Protein AF-A0A7Y8HH18-F1 (afdb_monomer_lite)

Structure (mmCIF, N/CA/C/O backbone):
data_AF-A0A7Y8HH18-F1
#
_entry.id   AF-A0A7Y8HH18-F1
#
loop_
_atom_site.group_PDB
_atom_site.id
_atom_site.type_symbol
_atom_site.label_atom_id
_atom_site.label_alt_id
_atom_site.label_comp_id
_atom_site.label_asym_id
_atom_site.label_entity_id
_atom_site.label_seq_id
_atom_site.pdbx_PDB_ins_code
_atom_site.Cartn_x
_atom_site.Cartn_y
_atom_site.Cartn_z
_atom_site.occupancy
_atom_site.B_iso_or_equiv
_atom_site.auth_seq_id
_atom_site.auth_comp_id
_atom_site.auth_asym_id
_atom_site.auth_atom_id
_atom_site.pdbx_PDB_model_num
ATOM 1 N N . MET A 1 1 ? 36.049 -4.677 -23.735 1.00 41.50 1 MET A N 1
ATOM 2 C CA . MET A 1 1 ? 34.938 -5.536 -23.275 1.00 41.50 1 MET A CA 1
ATOM 3 C C . MET A 1 1 ? 33.710 -5.097 -24.047 1.00 41.50 1 MET A C 1
ATOM 5 O O . MET A 1 1 ? 33.280 -3.967 -23.866 1.00 41.50 1 MET A O 1
ATOM 9 N N . SER A 1 2 ? 33.281 -5.903 -25.017 1.00 42.00 2 SER A N 1
ATOM 10 C CA . SER A 1 2 ? 32.150 -5.603 -25.900 1.00 42.00 2 SER A CA 1
ATOM 11 C C . SER A 1 2 ? 30.838 -5.651 -25.122 1.00 42.00 2 SER A C 1
ATOM 13 O O . SER A 1 2 ? 30.688 -6.492 -24.238 1.00 42.00 2 SER A O 1
ATOM 15 N N . GLU A 1 3 ? 29.905 -4.762 -25.450 1.00 45.50 3 GLU A N 1
ATOM 16 C CA . GLU A 1 3 ? 28.565 -4.726 -24.867 1.00 45.50 3 GLU A CA 1
ATOM 17 C C . GLU A 1 3 ? 27.871 -6.093 -24.973 1.00 45.50 3 GLU A C 1
ATOM 19 O O . GLU A 1 3 ? 27.598 -6.575 -26.068 1.00 45.50 3 GLU A O 1
ATOM 24 N N . THR A 1 4 ? 27.553 -6.722 -23.840 1.00 54.06 4 THR A N 1
ATOM 25 C CA . THR A 1 4 ? 26.834 -8.013 -23.816 1.00 54.06 4 THR A CA 1
ATOM 26 C C . THR A 1 4 ? 25.321 -7.853 -24.008 1.00 54.06 4 THR A C 1
ATOM 28 O O . THR A 1 4 ? 24.583 -8.831 -23.972 1.00 54.06 4 THR A O 1
ATOM 31 N N . TYR A 1 5 ? 24.825 -6.632 -24.223 1.00 47.41 5 TYR A N 1
ATOM 32 C CA . TYR A 1 5 ? 23.396 -6.372 -24.368 1.00 47.41 5 TYR A CA 1
ATOM 33 C C . TYR A 1 5 ? 23.137 -5.287 -25.416 1.00 47.41 5 TYR A C 1
ATOM 35 O O . TYR A 1 5 ? 22.750 -4.170 -25.077 1.00 47.41 5 TYR A O 1
ATOM 43 N N . SER A 1 6 ? 23.305 -5.617 -26.699 1.00 56.09 6 SER A N 1
ATOM 44 C CA . SER A 1 6 ? 22.659 -4.838 -27.758 1.00 56.09 6 SER A CA 1
ATOM 45 C C . SER A 1 6 ? 21.150 -4.831 -27.497 1.00 56.09 6 SER A C 1
ATOM 47 O O . SER A 1 6 ? 20.569 -5.892 -27.243 1.00 56.09 6 SER A O 1
ATOM 49 N N . LEU A 1 7 ? 20.516 -3.654 -27.526 1.00 56.31 7 LEU A N 1
ATOM 50 C CA . LEU A 1 7 ? 19.058 -3.553 -27.454 1.00 56.31 7 LEU A CA 1
ATOM 51 C C . LEU A 1 7 ? 18.463 -4.407 -28.585 1.00 56.31 7 LEU A C 1
ATOM 53 O O . LEU A 1 7 ? 18.826 -4.181 -29.742 1.00 56.31 7 LEU A O 1
ATOM 57 N N . PRO A 1 8 ? 17.586 -5.384 -28.294 1.00 60.34 8 PRO A N 1
ATOM 58 C CA . PRO A 1 8 ? 16.917 -6.124 -29.353 1.00 60.34 8 PRO A CA 1
ATOM 59 C C . PRO A 1 8 ? 16.124 -5.144 -30.226 1.00 60.34 8 PRO A C 1
ATOM 61 O O . PRO A 1 8 ? 15.586 -4.154 -29.723 1.00 60.34 8 PRO A O 1
ATOM 64 N N . ALA A 1 9 ? 16.045 -5.396 -31.530 1.00 61.66 9 ALA A N 1
ATOM 65 C CA . ALA A 1 9 ? 15.149 -4.640 -32.394 1.00 61.66 9 ALA A CA 1
ATOM 66 C C . ALA A 1 9 ? 13.701 -5.011 -32.031 1.00 61.66 9 ALA A C 1
ATOM 68 O O . ALA A 1 9 ? 13.235 -6.091 -32.379 1.00 61.66 9 ALA A O 1
ATOM 69 N N . PHE A 1 10 ? 13.010 -4.144 -31.286 1.00 57.88 10 PHE A N 1
ATOM 70 C CA . PHE A 1 10 ? 11.617 -4.360 -30.890 1.00 57.88 10 PHE A CA 1
ATOM 71 C C . PHE A 1 10 ? 10.670 -3.978 -32.016 1.00 57.88 10 PHE A C 1
ATOM 73 O O . PHE A 1 10 ? 10.665 -2.826 -32.460 1.00 57.88 10 PHE A O 1
ATOM 80 N N . THR A 1 11 ? 9.800 -4.902 -32.418 1.00 64.00 11 THR A N 1
ATOM 81 C CA . THR A 1 11 ? 8.583 -4.515 -33.131 1.00 64.00 11 THR A CA 1
ATOM 82 C C . THR A 1 11 ? 7.559 -3.961 -32.132 1.00 64.00 11 THR A C 1
ATOM 84 O O . THR A 1 11 ? 7.594 -4.251 -30.933 1.00 64.00 11 THR A O 1
ATOM 87 N N . MET A 1 12 ? 6.592 -3.172 -32.607 1.00 56.31 12 MET A N 1
ATOM 88 C CA . MET A 1 12 ? 5.464 -2.740 -31.766 1.00 56.31 12 MET A CA 1
ATOM 89 C C . MET A 1 12 ? 4.635 -3.928 -31.243 1.00 56.31 12 MET A C 1
ATOM 91 O O . MET A 1 12 ? 3.999 -3.812 -30.198 1.00 56.31 12 MET A O 1
ATOM 95 N N . ALA A 1 13 ? 4.660 -5.072 -31.939 1.00 58.97 13 ALA A N 1
ATOM 96 C CA . ALA A 1 13 ? 4.027 -6.304 -31.478 1.00 58.97 13 ALA A CA 1
ATOM 97 C C . ALA A 1 13 ? 4.746 -6.876 -30.244 1.00 58.97 13 ALA A C 1
ATOM 99 O O . ALA A 1 13 ? 4.086 -7.224 -29.265 1.00 58.97 13 ALA A O 1
ATOM 100 N N . ASP A 1 14 ? 6.080 -6.859 -30.238 1.00 59.50 14 ASP A N 1
ATOM 101 C CA . ASP A 1 14 ? 6.887 -7.291 -29.092 1.00 59.50 14 ASP A CA 1
ATOM 102 C C . ASP A 1 14 ? 6.702 -6.348 -27.893 1.00 59.50 14 ASP A C 1
ATOM 104 O O . ASP A 1 14 ? 6.580 -6.792 -26.755 1.00 59.50 14 ASP A O 1
ATOM 108 N N . TYR A 1 15 ? 6.589 -5.034 -28.124 1.00 60.12 15 TYR A N 1
ATOM 109 C CA . TYR A 1 15 ? 6.297 -4.074 -27.050 1.00 60.12 15 TYR A CA 1
ATOM 110 C C . TYR A 1 15 ? 4.958 -4.361 -26.346 1.00 60.12 15 TYR A C 1
ATOM 112 O O . TYR A 1 15 ? 4.877 -4.268 -25.119 1.00 60.12 15 TYR A O 1
ATOM 120 N N . ASN A 1 16 ? 3.925 -4.740 -27.106 1.00 62.72 16 ASN A N 1
ATOM 121 C CA . ASN A 1 16 ? 2.615 -5.093 -26.555 1.00 62.72 16 ASN A CA 1
ATOM 122 C C . ASN A 1 16 ? 2.638 -6.409 -25.762 1.00 62.72 16 ASN A C 1
ATOM 124 O O . ASN A 1 16 ? 1.874 -6.543 -24.812 1.00 62.72 16 ASN A O 1
ATOM 128 N N . LEU A 1 17 ? 3.527 -7.349 -26.102 1.00 65.62 17 LEU A N 1
ATOM 129 C CA . LEU A 1 17 ? 3.703 -8.604 -25.359 1.00 65.62 17 LEU A CA 1
ATOM 130 C C . LEU A 1 17 ? 4.256 -8.368 -23.942 1.00 65.62 17 LEU A C 1
ATOM 132 O O . LEU A 1 17 ? 3.930 -9.091 -23.003 1.00 65.62 17 LEU A O 1
ATOM 136 N N . TYR A 1 18 ? 5.091 -7.340 -23.782 1.00 70.50 18 TYR A N 1
ATOM 137 C CA . TYR A 1 18 ? 5.802 -7.037 -22.535 1.00 70.50 18 TYR A CA 1
ATOM 138 C C . TYR A 1 18 ? 5.199 -5.870 -21.749 1.00 70.50 18 TYR A C 1
ATOM 140 O O . TYR A 1 18 ? 5.858 -5.229 -20.921 1.00 70.50 18 TYR A O 1
ATOM 148 N N . ARG A 1 19 ? 3.921 -5.604 -22.000 1.00 80.81 19 ARG A N 1
ATOM 149 C CA . ARG A 1 19 ? 3.072 -4.688 -21.251 1.00 80.81 19 ARG A CA 1
ATOM 150 C C . ARG A 1 19 ? 1.880 -5.486 -20.731 1.00 80.81 19 ARG A C 1
ATOM 152 O O . ARG A 1 19 ? 1.442 -6.438 -21.365 1.00 80.81 19 ARG A O 1
ATOM 159 N N . VAL A 1 20 ? 1.349 -5.107 -19.572 1.00 84.62 20 VAL A N 1
ATOM 160 C CA . VAL A 1 20 ? 0.062 -5.655 -19.132 1.00 84.62 20 VAL A CA 1
ATOM 161 C C . VAL A 1 20 ? -1.006 -5.276 -20.150 1.00 84.62 20 VAL A C 1
ATOM 163 O O . VAL A 1 20 ? -1.094 -4.121 -20.556 1.00 84.62 20 VAL A O 1
ATOM 166 N N . ASP A 1 21 ? -1.812 -6.248 -20.564 1.00 86.75 21 ASP A N 1
ATOM 167 C CA . ASP A 1 21 ? -2.957 -5.985 -21.426 1.00 86.75 21 ASP A CA 1
ATOM 168 C C . ASP A 1 21 ? -3.904 -4.993 -20.728 1.00 86.75 21 ASP A C 1
ATOM 170 O O . ASP A 1 21 ? -4.290 -5.189 -19.570 1.00 86.75 21 ASP A O 1
ATOM 174 N N . ASP A 1 22 ? -4.281 -3.918 -21.422 1.00 86.12 22 ASP A N 1
ATOM 175 C CA . ASP A 1 22 ? -5.118 -2.860 -20.850 1.00 86.12 22 ASP A CA 1
ATOM 176 C C . ASP A 1 22 ? -6.455 -3.414 -20.316 1.00 86.12 22 ASP A C 1
ATOM 178 O O . ASP A 1 22 ? -6.978 -2.916 -19.319 1.00 86.12 22 ASP A O 1
ATOM 182 N N . ARG A 1 23 ? -6.996 -4.495 -20.895 1.00 90.31 23 ARG A N 1
ATOM 183 C CA . ARG A 1 23 ? -8.210 -5.159 -20.391 1.00 90.31 23 ARG A CA 1
ATOM 184 C C . ARG A 1 23 ? -7.953 -5.791 -19.031 1.00 90.31 23 ARG A C 1
ATOM 186 O O . ARG A 1 23 ? -8.774 -5.622 -18.138 1.00 90.31 23 ARG A O 1
ATOM 193 N N . VAL A 1 24 ? -6.822 -6.478 -18.849 1.00 88.88 24 VAL A N 1
ATOM 194 C CA . VAL A 1 24 ? -6.435 -7.050 -17.544 1.00 88.88 24 VAL A CA 1
ATOM 195 C C . VAL A 1 24 ? -6.277 -5.935 -16.516 1.00 88.88 24 VAL A C 1
ATOM 197 O O . VAL A 1 24 ? -6.800 -6.043 -15.406 1.00 88.88 24 VAL A O 1
ATOM 200 N N . PHE A 1 25 ? -5.622 -4.841 -16.907 1.00 89.25 25 PHE A N 1
ATOM 201 C CA . PHE A 1 25 ? -5.472 -3.659 -16.067 1.00 89.25 25 PHE A CA 1
ATOM 202 C C . PHE A 1 25 ? -6.837 -3.134 -15.590 1.00 89.25 25 PHE A C 1
ATOM 204 O O . PHE A 1 25 ? -7.081 -3.046 -14.385 1.00 89.25 25 PHE A O 1
ATOM 211 N N . TYR A 1 26 ? -7.762 -2.845 -16.512 1.00 90.56 26 TYR A N 1
ATOM 212 C CA . TYR A 1 26 ? -9.080 -2.307 -16.162 1.00 90.56 26 TYR A CA 1
ATOM 213 C C . TYR A 1 26 ? -9.974 -3.319 -15.438 1.00 90.56 26 TYR A C 1
ATOM 215 O O . TYR A 1 26 ? -10.746 -2.911 -14.573 1.00 90.56 26 TYR A O 1
ATOM 223 N N . VAL A 1 27 ? -9.855 -4.623 -15.711 1.00 94.69 27 VAL A N 1
ATOM 224 C CA . VAL A 1 27 ? -10.584 -5.670 -14.972 1.00 94.69 27 VAL A CA 1
ATOM 225 C C . VAL A 1 27 ? -10.250 -5.622 -13.482 1.00 94.69 27 VAL A C 1
ATOM 227 O O . VAL A 1 27 ? -11.162 -5.727 -12.665 1.00 94.69 27 VAL A O 1
ATOM 230 N N . LEU A 1 28 ? -8.987 -5.400 -13.105 1.00 93.56 28 LEU A N 1
ATOM 231 C CA . LEU A 1 28 ? -8.594 -5.277 -11.695 1.00 93.56 28 LEU A CA 1
ATOM 232 C C . LEU A 1 28 ? -9.217 -4.041 -11.029 1.00 93.56 28 LEU A C 1
ATOM 234 O O . LEU A 1 28 ? -9.699 -4.123 -9.897 1.00 93.56 28 LEU A O 1
ATOM 238 N N . ILE A 1 29 ? -9.264 -2.914 -11.743 1.00 93.56 29 ILE A N 1
ATOM 239 C CA . ILE A 1 29 ? -9.894 -1.681 -11.249 1.00 93.56 29 ILE A CA 1
ATOM 240 C C . ILE A 1 29 ? -11.409 -1.865 -11.101 1.00 93.56 29 ILE A C 1
ATOM 242 O O . ILE A 1 29 ? -11.979 -1.548 -10.056 1.00 93.56 29 ILE A O 1
ATOM 246 N N . ILE A 1 30 ? -12.064 -2.433 -12.116 1.00 96.31 30 ILE A N 1
ATOM 247 C CA . ILE A 1 30 ? -13.501 -2.729 -12.099 1.00 96.31 30 ILE A CA 1
ATOM 248 C C . ILE A 1 30 ? -13.828 -3.721 -10.982 1.00 96.31 30 ILE A C 1
ATOM 250 O O . ILE A 1 30 ? -14.828 -3.538 -10.290 1.00 96.31 30 ILE A O 1
ATOM 254 N N . ALA A 1 31 ? -12.990 -4.733 -10.754 1.00 96.00 31 ALA A N 1
ATOM 255 C CA . ALA A 1 31 ? -13.170 -5.683 -9.662 1.00 96.00 31 ALA A CA 1
ATOM 256 C C . ALA A 1 31 ? -13.128 -4.987 -8.292 1.00 96.00 31 ALA A C 1
ATOM 258 O O . ALA A 1 31 ? -13.995 -5.247 -7.457 1.00 96.00 31 ALA A O 1
ATOM 259 N N . ALA A 1 32 ? -12.192 -4.056 -8.074 1.00 95.62 32 ALA A N 1
ATOM 260 C CA . ALA A 1 32 ? -12.120 -3.277 -6.836 1.00 95.62 32 ALA A CA 1
ATOM 261 C C . ALA A 1 32 ? -13.350 -2.380 -6.633 1.00 95.62 32 ALA A C 1
ATOM 263 O O . ALA A 1 32 ? -13.934 -2.363 -5.548 1.00 95.62 32 ALA A O 1
ATOM 264 N N . LEU A 1 33 ? -13.787 -1.680 -7.683 1.00 97.12 33 LEU A N 1
ATOM 265 C CA . LEU A 1 33 ? -14.993 -0.847 -7.645 1.00 97.12 33 LEU A CA 1
ATOM 266 C C . LEU A 1 33 ? -16.251 -1.686 -7.387 1.00 97.12 33 LEU A C 1
ATOM 268 O O . LEU A 1 33 ? -17.079 -1.327 -6.550 1.00 97.12 33 LEU A O 1
ATOM 272 N N . THR A 1 34 ? -16.362 -2.837 -8.049 1.00 97.19 34 THR A N 1
ATOM 273 C CA . THR A 1 34 ? -17.466 -3.789 -7.870 1.00 97.19 34 THR A CA 1
ATOM 274 C C . THR A 1 34 ? -17.480 -4.340 -6.449 1.00 97.19 34 THR A C 1
ATOM 276 O O . THR A 1 34 ? -18.535 -4.388 -5.820 1.00 97.19 34 THR A O 1
ATOM 279 N N . PHE A 1 35 ? -16.316 -4.691 -5.897 1.00 95.50 35 PHE A N 1
ATOM 280 C CA . PHE A 1 35 ? -16.188 -5.090 -4.499 1.00 95.50 35 PHE A CA 1
ATOM 281 C C . PHE A 1 35 ? -16.670 -3.984 -3.550 1.00 95.50 35 PHE A C 1
ATOM 283 O O . PHE A 1 35 ? -17.477 -4.264 -2.662 1.00 95.50 35 PHE A O 1
ATOM 290 N N . CYS A 1 36 ? -16.243 -2.734 -3.756 1.00 96.06 36 CYS A N 1
ATOM 291 C CA . CYS A 1 36 ? -16.682 -1.599 -2.938 1.00 96.06 36 CYS A CA 1
ATOM 292 C C . CYS A 1 36 ? -18.201 -1.392 -3.027 1.00 96.06 36 CYS A C 1
ATOM 294 O O . CYS A 1 36 ? -18.849 -1.160 -2.007 1.00 96.06 36 CYS A O 1
ATOM 296 N N . LEU A 1 37 ? -18.786 -1.535 -4.221 1.00 95.69 37 LEU A N 1
ATOM 297 C CA . LEU A 1 37 ? -20.229 -1.427 -4.439 1.00 95.69 37 LEU A CA 1
ATOM 298 C C . LEU A 1 37 ? -21.002 -2.546 -3.729 1.00 95.69 37 LEU A C 1
ATOM 300 O O . LEU A 1 37 ? -21.960 -2.268 -3.008 1.00 95.69 37 LEU A O 1
ATOM 304 N N . ILE A 1 38 ? -20.570 -3.802 -3.882 1.00 94.81 38 ILE A N 1
ATOM 305 C CA . ILE A 1 38 ? -21.178 -4.958 -3.205 1.00 94.81 38 ILE A CA 1
ATOM 306 C C . ILE A 1 38 ? -21.065 -4.797 -1.689 1.00 94.81 38 ILE A C 1
ATOM 308 O O . ILE A 1 38 ? -22.041 -5.016 -0.968 1.00 94.81 38 ILE A O 1
ATOM 312 N N . HIS A 1 39 ? -19.895 -4.386 -1.194 1.00 94.25 39 HIS A N 1
ATOM 313 C CA . HIS A 1 39 ? -19.689 -4.124 0.224 1.00 94.25 39 HIS A CA 1
ATOM 314 C C . HIS A 1 39 ? -20.621 -3.007 0.717 1.00 94.25 39 HIS A C 1
ATOM 316 O O . HIS A 1 39 ? -21.315 -3.201 1.715 1.00 94.25 39 HIS A O 1
ATOM 322 N N . ALA A 1 40 ? -20.713 -1.882 0.001 1.00 93.00 40 ALA A N 1
ATOM 323 C CA . ALA A 1 40 ? -21.587 -0.763 0.354 1.00 93.00 40 ALA A CA 1
ATOM 324 C C . ALA A 1 40 ? -23.058 -1.191 0.406 1.00 93.00 40 ALA A C 1
ATOM 326 O O . ALA A 1 40 ? -23.722 -0.978 1.420 1.00 93.00 40 ALA A O 1
ATOM 327 N N . ALA A 1 41 ? -23.542 -1.868 -0.640 1.00 92.56 41 ALA A N 1
ATOM 328 C CA . ALA A 1 41 ? -24.903 -2.387 -0.701 1.00 92.56 41 ALA A CA 1
ATOM 329 C C . ALA A 1 41 ? -25.175 -3.352 0.461 1.00 92.56 41 ALA A C 1
ATOM 331 O O . ALA A 1 41 ? -26.173 -3.224 1.167 1.00 92.56 41 ALA A O 1
ATOM 332 N N . ARG A 1 42 ? -24.251 -4.279 0.737 1.00 89.81 42 ARG A N 1
ATOM 333 C CA . ARG A 1 42 ? -24.395 -5.225 1.848 1.00 89.81 42 ARG A CA 1
ATOM 334 C C . ARG A 1 42 ? -24.483 -4.514 3.195 1.00 89.81 42 ARG A C 1
ATOM 336 O O . ARG A 1 42 ? -25.319 -4.895 4.013 1.00 89.81 42 ARG A O 1
ATOM 343 N N . ARG A 1 43 ? -23.652 -3.497 3.431 1.00 88.06 43 ARG A N 1
ATOM 344 C CA . ARG A 1 43 ? -23.636 -2.744 4.693 1.00 88.06 43 ARG A CA 1
ATOM 345 C C . ARG A 1 43 ? -24.819 -1.791 4.838 1.00 88.06 43 ARG A C 1
ATOM 347 O O . ARG A 1 43 ? -25.257 -1.585 5.965 1.00 88.06 43 ARG A O 1
ATOM 354 N N . ALA A 1 44 ? -25.400 -1.305 3.744 1.00 87.25 44 ALA A N 1
ATOM 355 C CA . ALA A 1 44 ? -26.647 -0.541 3.789 1.00 87.25 44 ALA A CA 1
ATOM 356 C C . ALA A 1 44 ? -27.805 -1.357 4.398 1.00 87.25 44 ALA A C 1
ATOM 358 O O . ALA A 1 44 ? -28.615 -0.807 5.137 1.00 87.25 44 ALA A O 1
ATOM 359 N N . PHE A 1 45 ? -27.845 -2.675 4.157 1.00 86.38 45 PHE A N 1
ATOM 360 C CA . PHE A 1 45 ? -28.900 -3.555 4.683 1.00 86.38 45 PHE A CA 1
ATOM 361 C C . PHE A 1 45 ? -28.494 -4.374 5.917 1.00 86.38 45 PHE A C 1
ATOM 363 O O . PHE A 1 45 ? -29.361 -4.816 6.670 1.00 86.38 45 PHE A O 1
ATOM 370 N N . ARG A 1 46 ? -27.197 -4.641 6.124 1.00 83.62 46 ARG A N 1
ATOM 371 C CA . ARG A 1 46 ? -26.688 -5.491 7.216 1.00 83.62 46 ARG A CA 1
ATOM 372 C C . ARG A 1 46 ? -25.401 -4.931 7.820 1.00 83.62 46 ARG A C 1
ATOM 374 O O . ARG A 1 46 ? -24.288 -5.214 7.361 1.00 83.62 46 ARG A O 1
ATOM 381 N N . GLN A 1 47 ? -25.564 -4.176 8.901 1.00 80.94 47 GLN A N 1
ATOM 382 C CA . GLN A 1 47 ? -24.449 -3.686 9.706 1.00 80.94 47 GLN A CA 1
ATOM 383 C C . GLN A 1 47 ? -23.903 -4.801 10.612 1.00 80.94 47 GLN A C 1
ATOM 385 O O . GLN A 1 47 ? -24.689 -5.465 11.292 1.00 80.94 47 GLN A O 1
ATOM 390 N N . PRO A 1 48 ? -22.577 -5.029 10.641 1.00 80.38 48 PRO A N 1
ATOM 391 C CA . PRO A 1 48 ? -21.985 -5.997 11.546 1.00 80.38 48 PRO A CA 1
ATOM 392 C C . PRO A 1 48 ? -22.034 -5.436 12.967 1.00 80.38 48 PRO A C 1
ATOM 394 O O . PRO A 1 48 ? -21.567 -4.320 13.230 1.00 80.38 48 PRO A O 1
ATOM 397 N N . ARG A 1 49 ? -22.596 -6.222 13.882 1.00 79.94 49 ARG A N 1
ATOM 398 C CA . ARG A 1 49 ? -22.537 -5.965 15.319 1.00 79.94 49 ARG A CA 1
ATOM 399 C C . ARG A 1 49 ? -21.570 -6.974 15.925 1.00 79.94 49 ARG A C 1
ATOM 401 O O . ARG A 1 49 ? -21.795 -8.167 15.709 1.00 79.94 49 ARG A O 1
ATOM 408 N N . PRO A 1 50 ? -20.504 -6.527 16.613 1.00 81.38 50 PRO A N 1
ATOM 409 C CA . PRO A 1 50 ? -19.620 -7.449 17.306 1.00 81.38 50 PRO A CA 1
ATOM 410 C C . PRO A 1 50 ? -20.439 -8.311 18.263 1.00 81.38 50 PRO A C 1
ATOM 412 O O . PRO A 1 50 ? -21.290 -7.796 18.988 1.00 81.38 50 PRO A O 1
ATOM 415 N N . THR A 1 51 ? -20.228 -9.622 18.212 1.00 79.44 51 THR A N 1
ATOM 416 C CA . THR A 1 51 ? -20.995 -10.574 19.030 1.00 79.44 51 THR A CA 1
ATOM 417 C C . THR A 1 51 ? -20.613 -10.475 20.507 1.00 79.44 51 THR A C 1
ATOM 419 O O . THR A 1 51 ? -21.467 -10.661 21.366 1.00 79.44 51 THR A O 1
ATOM 422 N N . ASP A 1 52 ? -19.374 -10.059 20.777 1.00 71.31 52 ASP A N 1
ATOM 423 C CA . ASP A 1 52 ? -18.783 -9.956 22.114 1.00 71.31 52 ASP A CA 1
ATOM 424 C C . ASP A 1 52 ? -18.501 -8.494 22.511 1.00 71.31 52 ASP A C 1
ATOM 426 O O . ASP A 1 52 ? -17.518 -8.210 23.195 1.00 71.31 52 ASP A O 1
ATOM 430 N N . ALA A 1 53 ? -19.303 -7.534 22.027 1.00 66.69 53 ALA A N 1
ATOM 431 C CA . ALA A 1 53 ? -19.103 -6.126 22.371 1.00 66.69 53 ALA A CA 1
ATOM 432 C C . ALA A 1 53 ? -19.184 -5.945 23.902 1.00 66.69 53 ALA A C 1
ATOM 434 O O . ALA A 1 53 ? -20.200 -6.327 24.497 1.00 66.69 53 ALA A O 1
ATOM 435 N N . PRO A 1 54 ? -18.162 -5.361 24.556 1.00 62.25 54 PRO A N 1
ATOM 436 C CA . PRO A 1 54 ? -18.252 -5.066 25.972 1.00 62.25 54 PRO A CA 1
ATOM 437 C C . PRO A 1 54 ? -19.399 -4.072 26.166 1.00 62.25 54 PRO A C 1
ATOM 439 O O . PRO A 1 54 ? -19.375 -2.981 25.606 1.00 62.25 54 PRO A O 1
ATOM 442 N N . GLY A 1 55 ? -20.406 -4.419 26.973 1.00 61.59 55 GLY A N 1
ATOM 443 C CA . GLY A 1 55 ? -21.507 -3.514 27.349 1.00 61.59 55 GLY A CA 1
ATOM 444 C C . GLY A 1 55 ? -21.065 -2.336 28.232 1.00 61.59 55 GLY A C 1
ATOM 445 O O . GLY A 1 55 ? -21.863 -1.801 28.997 1.00 61.59 55 GLY A O 1
ATOM 446 N N . VAL A 1 56 ? -19.781 -1.979 28.183 1.00 63.19 56 VAL A N 1
ATOM 447 C CA . VAL A 1 56 ? -19.144 -0.936 28.976 1.00 63.19 56 VAL A CA 1
ATOM 448 C C . VAL A 1 56 ? -19.162 0.345 28.154 1.00 63.19 56 VAL A C 1
ATOM 450 O O . VAL A 1 56 ? -18.432 0.489 27.176 1.00 63.19 56 VAL A O 1
ATOM 453 N N . HIS A 1 57 ? -19.996 1.288 28.574 1.00 65.69 57 HIS A N 1
ATOM 454 C CA . HIS A 1 57 ? -19.973 2.651 28.066 1.00 65.69 57 HIS A CA 1
ATOM 455 C C . HIS A 1 57 ? -19.247 3.523 29.095 1.00 65.69 57 HIS A C 1
ATOM 457 O O . HIS A 1 57 ? -19.808 3.750 30.171 1.00 65.69 57 HIS A O 1
ATOM 463 N N . PRO A 1 58 ? -18.005 3.973 28.830 1.00 66.75 58 PRO A N 1
ATOM 464 C CA . PRO A 1 58 ? -17.333 4.898 29.734 1.00 66.75 58 PRO A CA 1
ATOM 465 C C . PRO A 1 58 ? -18.197 6.154 29.913 1.00 66.75 58 PRO A C 1
ATOM 467 O O . PRO A 1 58 ? -18.787 6.658 28.957 1.00 66.75 58 PRO A O 1
ATOM 470 N N . ALA A 1 59 ? -18.315 6.618 31.159 1.00 64.25 59 ALA A N 1
ATOM 471 C CA . ALA A 1 59 ? -19.218 7.710 31.531 1.00 64.25 59 ALA A CA 1
ATOM 472 C C . ALA A 1 59 ? -18.784 9.076 30.967 1.00 64.25 59 ALA A C 1
ATOM 474 O O . ALA A 1 59 ? -19.612 9.974 30.842 1.00 64.25 59 ALA A O 1
ATOM 475 N N . ASN A 1 60 ? -17.503 9.210 30.614 1.00 67.00 60 ASN A N 1
ATOM 476 C CA . ASN A 1 60 ? -16.887 10.431 30.108 1.00 67.00 60 ASN A CA 1
ATOM 477 C C . ASN A 1 60 ? -16.316 10.208 28.699 1.00 67.00 60 ASN A C 1
ATOM 479 O O . ASN A 1 60 ? -15.911 9.094 28.360 1.00 67.00 60 ASN A O 1
ATOM 483 N N . ASP A 1 61 ? -16.209 11.287 27.919 1.00 73.94 61 ASP A N 1
ATOM 484 C CA . ASP A 1 61 ? -15.519 11.324 26.620 1.00 73.94 61 ASP A CA 1
ATOM 485 C C . ASP A 1 61 ? -13.990 11.316 26.804 1.00 73.94 61 ASP A C 1
ATOM 487 O O . ASP A 1 61 ? -13.279 12.245 26.420 1.00 73.94 61 ASP A O 1
ATOM 491 N N . GLU A 1 62 ? -13.474 10.275 27.454 1.00 88.81 62 GLU A N 1
ATOM 492 C CA . GLU A 1 62 ? -12.036 10.064 27.593 1.00 88.81 62 GLU A CA 1
ATOM 493 C C . GLU A 1 62 ? -11.420 9.796 26.212 1.00 88.81 62 GLU A C 1
ATOM 495 O O . GLU A 1 62 ? -11.883 8.932 25.466 1.00 88.81 62 GLU A O 1
ATOM 500 N N . GLU A 1 63 ? -10.378 10.547 25.855 1.00 90.12 63 GLU A N 1
ATOM 501 C CA . GLU A 1 63 ? -9.609 10.317 24.634 1.00 90.12 63 GLU A CA 1
ATOM 502 C C . GLU A 1 63 ? -8.392 9.444 24.929 1.00 90.12 63 GLU A C 1
ATOM 504 O O . GLU A 1 63 ? -7.662 9.683 25.891 1.00 90.12 63 GLU A O 1
ATOM 509 N N . MET A 1 64 ? -8.108 8.497 24.038 1.00 91.44 64 MET A N 1
ATOM 510 C CA . MET A 1 64 ? -6.877 7.714 24.074 1.00 91.44 64 MET A CA 1
ATOM 511 C C . MET A 1 64 ? -6.008 7.973 22.842 1.00 91.44 64 MET A C 1
ATOM 513 O O . MET A 1 64 ? -6.502 8.253 21.744 1.00 91.44 64 MET A O 1
ATOM 517 N N . GLU A 1 65 ? -4.692 7.841 23.005 1.00 92.81 65 GLU A N 1
ATOM 518 C CA . GLU A 1 65 ? -3.758 7.866 21.882 1.00 92.81 65 GLU A CA 1
ATOM 519 C C . GLU A 1 65 ? -3.838 6.545 21.104 1.00 92.81 65 GLU A C 1
ATOM 521 O O . GLU A 1 65 ? -3.427 5.489 21.582 1.00 92.81 65 GLU A O 1
ATOM 526 N N . ARG A 1 66 ? -4.362 6.600 19.874 1.00 92.50 66 ARG A N 1
ATOM 527 C CA . ARG A 1 66 ? -4.401 5.445 18.962 1.00 92.50 66 ARG A CA 1
ATOM 528 C C . ARG A 1 66 ? -3.155 5.383 18.083 1.00 92.50 66 ARG A C 1
ATOM 530 O O . ARG A 1 66 ? -2.604 4.296 17.875 1.00 92.50 66 ARG A O 1
ATOM 537 N N . HIS A 1 67 ? -2.720 6.544 17.579 1.00 93.94 67 HIS A N 1
ATOM 538 C CA . HIS A 1 67 ? -1.613 6.672 16.633 1.00 93.94 67 HIS A CA 1
ATOM 539 C C . HIS A 1 67 ? -0.559 7.677 17.088 1.00 93.94 67 HIS A C 1
ATOM 541 O O . HIS A 1 67 ? -0.777 8.895 17.081 1.00 93.94 67 HIS A O 1
ATOM 547 N N . ALA A 1 68 ? 0.638 7.153 17.348 1.00 93.12 68 ALA A N 1
ATOM 548 C CA . ALA A 1 68 ? 1.801 7.960 17.676 1.00 93.12 68 ALA A CA 1
ATOM 549 C C . ALA A 1 68 ? 2.162 8.927 16.543 1.00 93.12 68 ALA A C 1
ATOM 551 O O . ALA A 1 68 ? 1.918 8.661 15.361 1.00 93.12 68 ALA A O 1
ATOM 552 N N . LEU A 1 69 ? 2.803 10.048 16.889 1.00 94.69 69 LEU A N 1
ATOM 553 C CA . LEU A 1 69 ? 3.228 11.056 15.910 1.00 94.69 69 LEU A CA 1
ATOM 554 C C . LEU A 1 69 ? 4.079 10.448 14.782 1.00 94.69 69 LEU A C 1
ATOM 556 O O . LEU A 1 69 ? 3.832 10.727 13.612 1.00 94.69 69 LEU A O 1
ATOM 560 N N . PHE A 1 70 ? 5.020 9.560 15.123 1.00 93.44 70 PHE A N 1
ATOM 561 C CA . PHE A 1 70 ? 5.835 8.855 14.131 1.00 93.44 70 PHE A CA 1
ATOM 562 C C . PHE A 1 70 ? 4.979 8.064 13.133 1.00 93.44 70 PHE A C 1
ATOM 564 O O . PHE A 1 70 ? 5.210 8.155 11.933 1.00 93.44 70 PHE A O 1
ATOM 571 N N . GLN A 1 71 ? 3.976 7.318 13.612 1.00 93.31 71 GLN A N 1
ATOM 572 C CA . GLN A 1 71 ? 3.106 6.508 12.752 1.00 93.31 71 GLN A CA 1
ATOM 573 C C . GLN A 1 71 ? 2.325 7.388 11.775 1.00 93.31 71 GLN A C 1
ATOM 575 O O . GLN A 1 71 ? 2.204 7.042 10.601 1.00 93.31 71 GLN A O 1
ATOM 580 N N . ARG A 1 72 ? 1.851 8.552 12.238 1.00 96.69 72 ARG A N 1
ATOM 581 C CA . ARG A 1 72 ? 1.164 9.538 11.394 1.00 96.69 72 ARG A CA 1
ATOM 582 C C . ARG A 1 72 ? 2.082 10.123 10.330 1.00 96.69 72 ARG A C 1
ATOM 584 O O . ARG A 1 72 ? 1.726 10.109 9.155 1.00 96.69 72 ARG A O 1
ATOM 591 N N . ILE A 1 73 ? 3.269 10.588 10.717 1.00 96.69 73 ILE A N 1
ATOM 592 C CA . ILE A 1 73 ? 4.249 11.138 9.770 1.00 96.69 73 ILE A CA 1
ATOM 593 C C . ILE A 1 73 ? 4.635 10.076 8.738 1.00 96.69 73 ILE A C 1
ATOM 595 O O . ILE A 1 73 ? 4.566 10.341 7.542 1.00 96.69 73 ILE A O 1
ATOM 599 N N . PHE A 1 74 ? 4.968 8.864 9.184 1.00 95.62 74 PHE A N 1
ATOM 600 C CA . PHE A 1 74 ? 5.300 7.746 8.303 1.00 95.62 74 PHE A CA 1
ATOM 601 C C . PHE A 1 74 ? 4.171 7.441 7.311 1.00 95.62 74 PHE A C 1
ATOM 603 O O . PHE A 1 74 ? 4.422 7.336 6.111 1.00 95.62 74 PHE A O 1
ATOM 610 N N . HIS A 1 75 ? 2.926 7.356 7.791 1.00 96.62 75 HIS A N 1
ATOM 611 C CA . HIS A 1 75 ? 1.759 7.126 6.943 1.00 96.62 75 HIS A CA 1
ATOM 612 C C . HIS A 1 75 ? 1.621 8.200 5.856 1.00 96.62 75 HIS A C 1
ATOM 614 O O . HIS A 1 75 ? 1.517 7.870 4.674 1.00 96.62 75 HIS A O 1
ATOM 620 N N . TRP A 1 76 ? 1.645 9.484 6.228 1.00 97.56 76 TRP A N 1
ATOM 621 C CA . TRP A 1 76 ? 1.420 10.581 5.282 1.00 97.56 76 TRP A CA 1
ATOM 622 C C . TRP A 1 76 ? 2.592 10.793 4.320 1.00 97.56 76 TRP A C 1
ATOM 624 O O . TRP A 1 76 ? 2.360 11.014 3.132 1.00 97.56 76 TRP A O 1
ATOM 634 N N . VAL A 1 77 ? 3.836 10.642 4.781 1.00 97.62 77 VAL A N 1
ATOM 635 C CA . VAL A 1 77 ? 5.024 10.703 3.914 1.00 97.62 77 VAL A CA 1
ATOM 636 C C . VAL A 1 77 ? 4.995 9.580 2.876 1.00 97.62 77 VAL A C 1
ATOM 638 O O . VAL A 1 77 ? 5.164 9.841 1.684 1.00 97.62 77 VAL A O 1
ATOM 641 N N . ASN A 1 78 ? 4.704 8.345 3.292 1.00 97.19 78 ASN A N 1
ATOM 642 C CA . ASN A 1 78 ? 4.576 7.238 2.345 1.00 97.19 78 ASN A CA 1
ATOM 643 C C . ASN A 1 78 ? 3.365 7.392 1.433 1.00 97.19 78 ASN A C 1
ATOM 645 O O . ASN A 1 78 ? 3.447 7.025 0.267 1.00 97.19 78 ASN A O 1
ATOM 649 N N . SER A 1 79 ? 2.263 7.963 1.921 1.00 97.50 79 SER A N 1
ATOM 650 C CA . SER A 1 79 ? 1.106 8.267 1.076 1.00 97.50 79 SER A CA 1
ATOM 651 C C . SER A 1 79 ? 1.508 9.215 -0.053 1.00 97.50 79 SER A C 1
ATOM 653 O O . SER A 1 79 ? 1.261 8.907 -1.216 1.00 97.50 79 SER A O 1
ATOM 655 N N . ILE A 1 80 ? 2.213 10.310 0.256 1.00 98.19 80 ILE A N 1
ATOM 656 C CA . ILE A 1 80 ? 2.739 11.248 -0.752 1.00 98.19 80 ILE A CA 1
ATOM 657 C C . ILE A 1 80 ? 3.651 10.523 -1.753 1.00 98.19 80 ILE A C 1
ATOM 659 O O . ILE A 1 80 ? 3.521 10.725 -2.964 1.00 98.19 80 ILE A O 1
ATOM 663 N N . ALA A 1 81 ? 4.534 9.644 -1.273 1.00 98.38 81 ALA A N 1
ATOM 664 C CA . ALA A 1 81 ? 5.408 8.849 -2.131 1.00 98.38 81 ALA A CA 1
ATOM 665 C C . ALA A 1 81 ? 4.612 7.928 -3.074 1.00 98.38 81 ALA A C 1
ATOM 667 O O . ALA A 1 81 ? 4.857 7.922 -4.280 1.00 98.38 81 ALA A O 1
ATOM 668 N N . ILE A 1 82 ? 3.618 7.205 -2.551 1.00 98.12 82 ILE A N 1
ATOM 669 C CA . ILE A 1 82 ? 2.757 6.299 -3.323 1.00 98.12 82 ILE A CA 1
ATOM 670 C C . ILE A 1 82 ? 1.928 7.067 -4.353 1.00 98.12 82 ILE A C 1
ATOM 672 O O . ILE A 1 82 ? 1.897 6.662 -5.511 1.00 98.12 82 ILE A O 1
ATOM 676 N N . PHE A 1 83 ? 1.314 8.196 -3.991 1.00 97.44 83 PHE A N 1
ATOM 677 C CA . PHE A 1 83 ? 0.587 9.029 -4.956 1.00 97.44 83 PHE A CA 1
ATOM 678 C C . PHE A 1 83 ? 1.511 9.559 -6.059 1.00 97.44 83 PHE A C 1
ATOM 680 O O . PHE A 1 83 ? 1.146 9.513 -7.233 1.00 97.44 83 PHE A O 1
ATOM 687 N N . THR A 1 84 ? 2.729 9.985 -5.708 1.00 97.12 84 THR A N 1
ATOM 688 C CA . THR A 1 84 ? 3.739 10.420 -6.686 1.00 97.12 84 THR A CA 1
ATOM 689 C C . THR A 1 84 ? 4.116 9.281 -7.633 1.00 97.12 84 THR A C 1
ATOM 691 O O . THR A 1 84 ? 4.153 9.475 -8.849 1.00 97.12 84 THR A O 1
ATOM 694 N N . LEU A 1 85 ? 4.358 8.079 -7.102 1.00 97.81 85 LEU A N 1
ATOM 695 C CA . LEU A 1 85 ? 4.705 6.881 -7.871 1.00 97.81 85 LEU A CA 1
ATOM 696 C C . LEU A 1 85 ? 3.577 6.430 -8.798 1.00 97.81 85 LEU A C 1
ATOM 698 O O . LEU A 1 85 ? 3.836 6.126 -9.960 1.00 97.81 85 LEU A O 1
ATOM 702 N N . LEU A 1 86 ? 2.337 6.416 -8.309 1.00 95.81 86 LEU A N 1
ATOM 703 C CA . LEU A 1 86 ? 1.171 6.032 -9.099 1.00 95.81 86 LEU A CA 1
ATOM 704 C C . LEU A 1 86 ? 0.892 7.039 -10.213 1.00 95.81 86 LEU A C 1
ATOM 706 O O . LEU A 1 86 ? 0.679 6.627 -11.350 1.00 95.81 86 LEU A O 1
ATOM 710 N N . LEU A 1 87 ? 0.940 8.342 -9.918 1.00 93.19 87 LEU A N 1
ATOM 711 C CA . LEU A 1 87 ? 0.715 9.378 -10.926 1.00 93.19 87 LEU A CA 1
ATOM 712 C C . LEU A 1 87 ? 1.810 9.352 -11.996 1.00 93.19 87 LEU A C 1
ATOM 714 O O . LEU A 1 87 ? 1.509 9.254 -13.183 1.00 93.19 87 LEU A O 1
ATOM 718 N N . SER A 1 88 ? 3.079 9.377 -11.585 1.00 94.19 88 SER A N 1
ATOM 719 C CA . SER A 1 88 ? 4.206 9.306 -12.524 1.00 94.19 88 SER A CA 1
ATOM 720 C C . SER A 1 88 ? 4.216 8.001 -13.324 1.00 94.19 88 SER A C 1
ATOM 722 O O . SER A 1 88 ? 4.415 8.031 -14.536 1.00 94.19 88 SER A O 1
ATOM 724 N N . GLY A 1 89 ? 3.934 6.865 -12.680 1.00 92.94 89 GLY A N 1
ATOM 725 C CA . GLY A 1 89 ? 3.833 5.561 -13.333 1.00 92.94 89 GLY A CA 1
ATOM 726 C C . GLY A 1 89 ? 2.693 5.508 -14.349 1.00 92.94 89 GLY A C 1
ATOM 727 O O . GLY A 1 89 ? 2.897 5.037 -15.468 1.00 92.94 89 GLY A O 1
ATOM 728 N N . TRP A 1 90 ? 1.520 6.062 -14.017 1.00 88.56 90 TRP A N 1
ATOM 729 C CA . TRP A 1 90 ? 0.404 6.173 -14.959 1.00 88.56 90 TRP A CA 1
ATOM 730 C C . TRP A 1 90 ? 0.765 7.052 -16.151 1.00 88.56 90 TRP A C 1
ATOM 732 O O . TRP A 1 90 ? 0.501 6.668 -17.287 1.00 88.56 90 TRP A O 1
ATOM 742 N N . MET A 1 91 ? 1.402 8.205 -15.930 1.00 87.25 91 MET A N 1
ATOM 743 C CA . MET A 1 91 ? 1.788 9.106 -17.023 1.00 87.25 91 MET A CA 1
ATOM 744 C C . MET A 1 91 ? 2.869 8.491 -17.922 1.00 87.25 91 MET A C 1
ATOM 746 O O . MET A 1 91 ? 2.876 8.715 -19.129 1.00 87.25 91 MET A O 1
ATOM 750 N N . MET A 1 92 ? 3.748 7.648 -17.376 1.00 86.44 92 MET A N 1
ATOM 751 C CA . MET A 1 92 ? 4.674 6.845 -18.182 1.00 86.44 92 MET A CA 1
ATOM 752 C C . MET A 1 92 ? 3.955 5.736 -18.968 1.00 86.44 92 MET A C 1
ATOM 754 O O . MET A 1 92 ? 4.346 5.439 -20.097 1.00 86.44 92 MET A O 1
ATOM 758 N N . TYR A 1 93 ? 2.920 5.123 -18.387 1.00 81.69 93 TYR A N 1
ATOM 759 C CA . TYR A 1 93 ? 2.161 4.017 -18.980 1.00 81.69 93 TYR A CA 1
ATOM 760 C C . TYR A 1 93 ? 1.180 4.478 -20.074 1.00 81.69 93 TYR A C 1
ATOM 762 O O . TYR A 1 93 ? 1.083 3.856 -21.136 1.00 81.69 93 TYR A O 1
ATOM 770 N N . GLN A 1 94 ? 0.453 5.571 -19.839 1.00 78.31 94 GLN A N 1
ATOM 771 C CA . GLN A 1 94 ? -0.581 6.133 -20.716 1.00 78.31 94 GLN A CA 1
ATOM 772 C C . GLN A 1 94 ? -0.489 7.675 -20.761 1.00 78.31 94 GLN A C 1
ATOM 774 O O . GLN A 1 94 ? -1.389 8.370 -20.287 1.00 78.31 94 GLN A O 1
ATOM 779 N N . PRO A 1 95 ? 0.561 8.240 -21.393 1.00 67.56 95 PRO A N 1
ATOM 780 C CA . PRO A 1 95 ? 0.846 9.682 -21.369 1.00 67.56 95 PRO A CA 1
ATOM 781 C C . PRO A 1 95 ? -0.246 10.574 -21.981 1.00 67.56 95 PRO A C 1
ATOM 783 O O . PRO A 1 95 ? -0.279 11.767 -21.721 1.00 67.56 95 PRO A O 1
ATOM 786 N N . ARG A 1 96 ? -1.149 10.029 -22.806 1.00 64.44 96 ARG A N 1
ATOM 787 C CA . ARG A 1 96 ? -2.160 10.814 -23.544 1.00 64.44 96 ARG A CA 1
ATOM 788 C C . ARG A 1 96 ? -3.512 10.951 -22.836 1.00 64.44 96 ARG A C 1
ATOM 790 O O . ARG A 1 96 ? -4.425 11.530 -23.413 1.00 64.44 96 ARG A O 1
ATOM 797 N N . GLN A 1 97 ? -3.681 10.388 -21.640 1.00 65.88 97 GLN A N 1
ATOM 798 C CA . GLN A 1 97 ? -4.999 10.330 -20.991 1.00 65.88 97 GLN A CA 1
ATOM 799 C C . GLN A 1 97 ? -5.347 11.534 -20.116 1.00 65.88 97 GLN A C 1
ATOM 801 O O . GLN A 1 97 ? -6.526 11.739 -19.842 1.00 65.88 97 GLN A O 1
ATOM 806 N N . LEU A 1 98 ? -4.364 12.332 -19.694 1.00 63.66 98 LEU A N 1
ATOM 807 C CA . LEU A 1 98 ? -4.598 13.557 -18.929 1.00 63.66 98 LEU A CA 1
ATOM 808 C C . LEU A 1 98 ? -4.114 14.758 -19.749 1.00 63.66 98 LEU A C 1
ATOM 810 O O . LEU A 1 98 ? -2.952 15.133 -19.638 1.00 63.66 98 LEU A O 1
ATOM 814 N N . PRO A 1 99 ? -4.989 15.369 -20.574 1.00 60.53 99 PRO A N 1
ATOM 815 C CA . PRO A 1 99 ? -4.605 16.450 -21.484 1.00 60.53 99 PRO A CA 1
ATOM 816 C C . PRO A 1 99 ? -4.028 17.678 -20.774 1.00 60.53 99 PRO A C 1
ATOM 818 O O . PRO A 1 99 ? -3.305 18.452 -21.383 1.00 60.53 99 PRO A O 1
ATOM 821 N N . THR A 1 100 ? -4.370 17.869 -19.498 1.00 67.94 100 THR A N 1
ATOM 822 C CA . THR A 1 100 ? -3.945 19.010 -18.678 1.00 67.94 100 THR A CA 1
ATOM 823 C C . THR A 1 100 ? -2.593 18.811 -17.997 1.00 67.94 100 THR A C 1
ATOM 825 O O . THR A 1 100 ? -2.047 19.771 -17.460 1.00 67.94 100 THR A O 1
ATOM 828 N N . LEU A 1 101 ? -2.061 17.585 -17.980 1.00 66.50 101 LEU A N 1
ATOM 829 C CA . LEU A 1 101 ? -0.753 17.278 -17.412 1.00 66.50 101 LEU A CA 1
ATOM 830 C C . LEU A 1 101 ? 0.232 17.052 -18.559 1.00 66.50 101 LEU A C 1
ATOM 832 O O . LEU A 1 101 ? 0.455 15.928 -19.004 1.00 66.50 101 LEU A O 1
ATOM 836 N N . GLU A 1 102 ? 0.797 18.149 -19.058 1.00 67.31 102 GLU A N 1
ATOM 837 C CA . GLU A 1 102 ? 1.863 18.106 -20.056 1.00 67.31 102 GLU A CA 1
ATOM 838 C C . GLU A 1 102 ? 3.140 17.502 -19.448 1.00 67.31 102 GLU A C 1
ATOM 840 O O . GLU A 1 102 ? 3.484 17.756 -18.293 1.00 67.31 102 GLU A O 1
ATOM 845 N N . GLY A 1 103 ? 3.841 16.671 -20.220 1.00 69.75 103 GLY A N 1
ATOM 846 C CA . GLY A 1 103 ? 5.121 16.101 -19.810 1.00 69.75 103 GLY A CA 1
ATOM 847 C C . GLY A 1 103 ? 5.524 14.884 -20.635 1.00 69.75 103 GLY A C 1
ATOM 848 O O . GLY A 1 103 ? 4.717 14.014 -20.968 1.00 69.75 103 GLY A O 1
ATOM 849 N N . THR A 1 104 ? 6.805 14.808 -20.958 1.00 81.19 104 THR A N 1
ATOM 850 C CA . THR A 1 104 ? 7.452 13.665 -21.599 1.00 81.19 104 THR A CA 1
ATOM 851 C C . THR A 1 104 ? 7.557 12.484 -20.631 1.00 81.19 104 THR A C 1
ATOM 853 O O . THR A 1 104 ? 7.686 12.652 -19.417 1.00 81.19 104 THR A O 1
ATOM 856 N N . SER A 1 105 ? 7.586 11.251 -21.148 1.00 80.12 105 SER A N 1
ATOM 857 C CA . SER A 1 105 ? 7.798 10.058 -20.310 1.00 80.12 105 SER A CA 1
ATOM 858 C C . SER A 1 105 ? 9.096 10.128 -19.491 1.00 80.12 105 SER A C 1
ATOM 860 O O . SER A 1 105 ? 9.161 9.572 -18.396 1.00 80.12 105 SER A O 1
ATOM 862 N N . SER A 1 106 ? 10.119 10.833 -19.989 1.00 83.06 106 SER A N 1
ATOM 863 C CA . SER A 1 106 ? 11.357 11.103 -19.253 1.00 83.06 106 SER A CA 1
ATOM 864 C C . SER A 1 106 ? 11.147 11.998 -18.036 1.00 83.06 106 SER A C 1
ATOM 866 O O . SER A 1 106 ? 11.702 11.695 -16.984 1.00 83.06 106 SER A O 1
ATOM 868 N N . GLU A 1 107 ? 10.346 13.059 -18.136 1.00 87.81 107 GLU A N 1
ATOM 869 C CA . GLU A 1 107 ? 10.059 13.953 -17.004 1.00 87.81 107 GLU A CA 1
ATOM 870 C C . GLU A 1 107 ? 9.268 13.227 -15.917 1.00 87.81 107 GLU A C 1
ATOM 872 O O . GLU A 1 107 ? 9.633 13.276 -14.742 1.00 87.81 107 GLU A O 1
ATOM 877 N N . TRP A 1 108 ? 8.251 12.455 -16.301 1.00 90.94 108 TRP A N 1
ATOM 878 C CA . TRP A 1 108 ? 7.508 11.618 -15.355 1.00 90.94 108 TRP A CA 1
ATOM 879 C C . TRP A 1 108 ? 8.399 10.576 -14.680 1.00 90.94 108 TRP A C 1
ATOM 881 O O . TRP A 1 108 ? 8.269 10.337 -13.480 1.00 90.94 108 TRP A O 1
ATOM 891 N N . PHE A 1 109 ? 9.383 10.029 -15.395 1.00 91.88 109 PHE A N 1
ATOM 892 C CA . PHE A 1 109 ? 10.370 9.141 -14.791 1.00 91.88 109 PHE A CA 1
ATOM 893 C C . PHE A 1 109 ? 11.252 9.841 -13.741 1.00 91.88 109 PHE A C 1
ATOM 895 O O . PHE A 1 109 ? 11.648 9.209 -12.759 1.00 91.88 109 PHE A O 1
ATOM 902 N N . ILE A 1 110 ? 11.535 11.144 -13.878 1.00 93.50 110 ILE A N 1
ATOM 903 C CA . ILE A 1 110 ? 12.229 11.915 -12.830 1.00 93.50 110 ILE A CA 1
ATOM 904 C C . ILE A 1 110 ? 11.408 11.891 -11.538 1.00 93.50 110 ILE A C 1
ATOM 906 O O . ILE A 1 110 ? 11.950 11.546 -10.487 1.00 93.50 110 ILE A O 1
ATOM 910 N N . TRP A 1 111 ? 10.112 12.189 -11.623 1.00 94.62 111 TRP A N 1
ATOM 911 C CA . TRP A 1 111 ? 9.203 12.141 -10.476 1.00 94.62 111 TRP A CA 1
ATOM 912 C C . TRP A 1 111 ? 9.077 10.738 -9.890 1.00 94.62 111 TRP A C 1
ATOM 914 O O . TRP A 1 111 ? 9.094 10.583 -8.670 1.00 94.62 111 TRP A O 1
ATOM 924 N N . HIS A 1 112 ? 9.041 9.711 -10.740 1.00 96.19 112 HIS A N 1
ATOM 925 C CA . HIS A 1 112 ? 8.991 8.322 -10.294 1.00 96.19 112 HIS A CA 1
ATOM 926 C C . HIS A 1 112 ? 10.217 7.953 -9.442 1.00 96.19 112 HIS A C 1
ATOM 928 O O . HIS A 1 112 ? 10.074 7.331 -8.390 1.00 96.19 112 HIS A O 1
ATOM 934 N N . ARG A 1 113 ? 11.418 8.409 -9.835 1.00 95.62 113 ARG A N 1
ATOM 935 C CA . ARG A 1 113 ? 12.663 8.207 -9.065 1.00 95.62 113 ARG A CA 1
ATOM 936 C C . ARG A 1 113 ? 12.635 8.894 -7.698 1.00 95.62 113 ARG A C 1
ATOM 938 O O . ARG A 1 113 ? 13.075 8.308 -6.713 1.00 95.62 113 ARG A O 1
ATOM 945 N N . TRP A 1 114 ? 12.105 10.112 -7.621 1.00 96.38 114 TRP A N 1
ATOM 946 C CA . TRP A 1 114 ? 11.954 10.808 -6.339 1.00 96.38 114 TRP A CA 1
ATOM 947 C C . TRP A 1 114 ? 10.895 10.158 -5.449 1.00 96.38 114 TRP A C 1
ATOM 949 O O . TRP A 1 114 ? 11.113 10.024 -4.245 1.00 96.38 114 TRP A O 1
ATOM 959 N N . GLY A 1 115 ? 9.797 9.683 -6.040 1.00 97.81 115 GLY A N 1
ATOM 960 C CA . GLY A 1 115 ? 8.769 8.925 -5.332 1.00 97.81 115 GLY A CA 1
ATOM 961 C C . GLY A 1 115 ? 9.329 7.655 -4.689 1.00 97.81 115 GLY A C 1
ATOM 962 O O . GLY A 1 115 ? 9.106 7.426 -3.501 1.00 97.81 115 GLY A O 1
ATOM 963 N N . ILE A 1 116 ? 10.121 6.861 -5.425 1.00 97.44 116 ILE A N 1
ATOM 964 C CA . ILE A 1 116 ? 10.729 5.647 -4.857 1.00 97.44 116 ILE A CA 1
ATOM 965 C C . ILE A 1 116 ? 11.791 5.983 -3.808 1.00 97.44 116 ILE A C 1
ATOM 967 O O . ILE A 1 116 ? 11.844 5.319 -2.777 1.00 97.44 116 ILE A O 1
ATOM 971 N N . ALA A 1 117 ? 12.593 7.034 -4.007 1.00 97.06 117 ALA A N 1
ATOM 972 C CA . ALA A 1 117 ? 13.567 7.464 -3.005 1.00 97.06 117 ALA A CA 1
ATOM 973 C C . ALA A 1 117 ? 12.883 7.833 -1.677 1.00 97.06 117 ALA A C 1
ATOM 975 O O . ALA A 1 117 ? 13.294 7.355 -0.619 1.00 97.06 117 ALA A O 1
ATOM 976 N N . LEU A 1 118 ? 11.798 8.615 -1.737 1.00 98.00 118 LEU A N 1
ATOM 977 C CA . LEU A 1 118 ? 11.012 8.987 -0.560 1.00 98.00 118 LEU A CA 1
ATOM 978 C C . LEU A 1 118 ? 10.395 7.760 0.127 1.00 98.00 118 LEU A C 1
ATOM 980 O O . LEU A 1 118 ? 10.477 7.637 1.350 1.00 98.00 118 LEU A O 1
ATOM 984 N N . LEU A 1 119 ? 9.832 6.830 -0.654 1.00 98.00 119 LEU A N 1
ATOM 985 C CA . LEU A 1 119 ? 9.250 5.592 -0.132 1.00 98.00 119 LEU A CA 1
ATOM 986 C C . LEU A 1 119 ? 10.299 4.721 0.577 1.00 98.00 119 LEU A C 1
ATOM 988 O O . LEU A 1 119 ? 10.033 4.207 1.661 1.00 98.00 119 LEU A O 1
ATOM 992 N N . LEU A 1 120 ? 11.496 4.571 0.001 1.00 97.31 120 LEU A N 1
ATOM 993 C CA . LEU A 1 120 ? 12.576 3.778 0.597 1.00 97.31 120 LEU A CA 1
ATOM 994 C C . LEU A 1 120 ? 13.101 4.398 1.895 1.00 97.31 120 LEU A C 1
ATOM 996 O O . LEU A 1 120 ? 13.360 3.661 2.846 1.00 97.31 120 LEU A O 1
ATOM 1000 N N . VAL A 1 121 ? 13.210 5.729 1.970 1.00 97.25 121 VAL A N 1
ATOM 1001 C CA . VAL A 1 121 ? 13.551 6.428 3.222 1.00 97.25 121 VAL A CA 1
ATOM 1002 C C . VAL A 1 121 ? 12.486 6.168 4.287 1.00 97.25 121 VAL A C 1
ATOM 1004 O O . VAL A 1 121 ? 12.827 5.823 5.418 1.00 97.25 121 VAL A O 1
ATOM 1007 N N . GLY A 1 122 ? 11.203 6.273 3.925 1.00 96.56 122 GLY A N 1
ATOM 1008 C CA . GLY A 1 122 ? 10.093 5.970 4.826 1.00 96.56 122 GLY A CA 1
ATOM 1009 C C . GLY A 1 122 ? 10.147 4.532 5.343 1.00 96.56 122 GLY A C 1
ATOM 1010 O O . GLY A 1 122 ? 10.173 4.315 6.556 1.00 96.56 122 GLY A O 1
ATOM 1011 N N . ILE A 1 123 ? 10.220 3.548 4.439 1.00 95.56 123 ILE A N 1
ATOM 1012 C CA . ILE A 1 123 ? 10.325 2.118 4.780 1.00 95.56 123 ILE A CA 1
ATOM 1013 C C . ILE A 1 123 ? 11.549 1.853 5.663 1.00 95.56 123 ILE A C 1
ATOM 1015 O O . ILE A 1 123 ? 11.423 1.175 6.682 1.00 95.56 123 ILE A O 1
ATOM 1019 N N . GLY A 1 124 ? 12.710 2.416 5.321 1.00 95.75 124 GLY A N 1
ATOM 1020 C CA . GLY A 1 124 ? 13.928 2.293 6.118 1.00 95.75 124 GLY A CA 1
ATOM 1021 C C . GLY A 1 124 ? 13.744 2.829 7.537 1.00 95.75 124 GLY A C 1
ATOM 1022 O O . GLY A 1 124 ? 14.058 2.131 8.499 1.00 95.75 124 GLY A O 1
ATOM 1023 N N . ALA A 1 125 ? 13.155 4.019 7.688 1.00 94.88 125 ALA A N 1
ATOM 1024 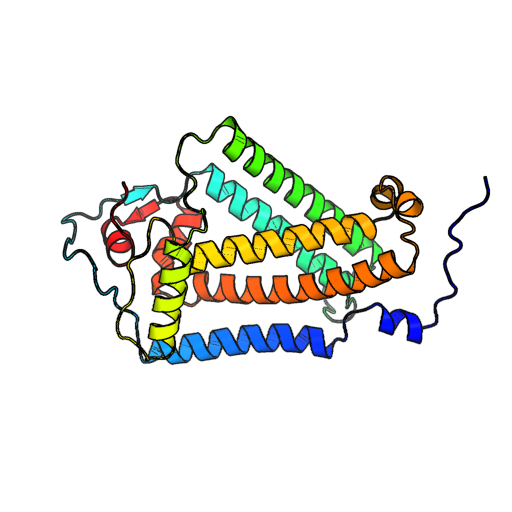C CA . ALA A 1 125 ? 12.857 4.596 8.998 1.00 94.88 125 ALA A CA 1
ATOM 1025 C C . ALA A 1 125 ? 11.913 3.708 9.828 1.00 94.88 125 ALA A C 1
ATOM 1027 O O . ALA A 1 125 ? 12.109 3.557 11.035 1.00 94.88 125 ALA A O 1
ATOM 1028 N N . HIS A 1 126 ? 10.914 3.088 9.194 1.00 92.50 126 HIS A N 1
ATOM 1029 C CA . HIS A 1 126 ? 10.019 2.151 9.869 1.00 92.50 126 HIS A CA 1
ATOM 1030 C C . HIS A 1 126 ? 10.727 0.868 10.296 1.00 92.50 126 HIS A C 1
ATOM 1032 O O . HIS A 1 126 ? 10.626 0.505 11.463 1.00 92.50 126 HIS A O 1
ATOM 1038 N N . ILE A 1 127 ? 11.501 0.233 9.411 1.00 92.31 127 ILE A N 1
ATOM 1039 C CA . ILE A 1 127 ? 12.266 -0.977 9.748 1.00 92.31 127 ILE A CA 1
ATOM 1040 C C . ILE A 1 127 ? 13.226 -0.696 10.906 1.00 92.31 127 ILE A C 1
ATOM 1042 O O . ILE A 1 127 ? 13.276 -1.472 11.854 1.00 92.31 127 ILE A O 1
ATOM 1046 N N . ILE A 1 128 ? 13.948 0.429 10.871 1.00 93.69 128 ILE A N 1
ATOM 1047 C CA . ILE A 1 128 ? 14.876 0.813 11.943 1.00 93.69 128 ILE A CA 1
ATOM 1048 C C . ILE A 1 128 ? 14.126 1.018 13.264 1.00 93.69 128 ILE A C 1
ATOM 1050 O O . ILE A 1 128 ? 14.561 0.515 14.301 1.00 93.69 128 ILE A O 1
ATOM 1054 N N . ARG A 1 129 ? 12.986 1.720 13.246 1.00 91.81 129 ARG A N 1
ATOM 1055 C CA . ARG A 1 129 ? 12.178 1.909 14.455 1.00 91.81 129 ARG A CA 1
ATOM 1056 C C . ARG A 1 129 ? 11.703 0.573 15.016 1.00 91.81 129 ARG A C 1
ATOM 1058 O O . ARG A 1 129 ? 11.886 0.339 16.205 1.00 91.81 129 ARG A O 1
ATOM 1065 N N . GLU A 1 130 ? 11.086 -0.274 14.198 1.00 90.19 130 GLU A N 1
ATOM 1066 C CA . GLU A 1 130 ? 10.529 -1.546 14.671 1.00 90.19 130 GLU A CA 1
ATOM 1067 C C . GLU A 1 130 ? 11.621 -2.520 15.134 1.00 90.19 130 GLU A C 1
ATOM 1069 O O . GLU A 1 130 ? 11.416 -3.239 16.104 1.00 90.19 130 GLU A O 1
ATOM 1074 N N . ALA A 1 131 ? 12.790 -2.529 14.486 1.00 90.31 131 ALA A N 1
ATOM 1075 C CA . ALA A 1 131 ? 13.877 -3.441 14.835 1.00 90.31 131 ALA A CA 1
ATOM 1076 C C . ALA A 1 131 ? 14.672 -3.009 16.079 1.00 90.31 131 ALA A C 1
ATOM 1078 O O . ALA A 1 131 ? 15.172 -3.870 16.801 1.00 90.31 131 ALA A O 1
ATOM 1079 N N . PHE A 1 132 ? 14.824 -1.700 16.322 1.00 92.81 132 PHE A N 1
ATOM 1080 C CA . PHE A 1 132 ? 15.774 -1.196 17.326 1.00 92.81 132 PHE A CA 1
ATOM 1081 C C . PHE A 1 132 ? 15.170 -0.278 18.395 1.00 92.81 132 PHE A C 1
ATOM 1083 O O . PHE A 1 132 ? 15.799 -0.074 19.433 1.00 92.81 132 PHE A O 1
ATOM 1090 N N . VAL A 1 133 ? 13.989 0.305 18.167 1.00 90.44 133 VAL A N 1
ATOM 1091 C CA . VAL A 1 133 ? 13.410 1.336 19.053 1.00 90.44 133 VAL A CA 1
ATOM 1092 C C . VAL A 1 133 ? 12.109 0.873 19.702 1.00 90.44 133 VAL A C 1
ATOM 1094 O O . VAL A 1 133 ? 11.881 1.142 20.882 1.00 90.44 133 VAL A O 1
ATOM 1097 N N . ALA A 1 134 ? 11.242 0.199 18.947 1.00 87.06 134 ALA A N 1
ATOM 1098 C CA . ALA A 1 134 ? 9.962 -0.282 19.441 1.00 87.06 134 ALA A CA 1
ATOM 1099 C C . ALA A 1 134 ? 10.171 -1.382 20.492 1.00 87.06 134 ALA A C 1
ATOM 1101 O O . ALA A 1 134 ? 10.881 -2.356 20.261 1.00 87.06 134 ALA A O 1
ATOM 1102 N N . LYS A 1 135 ? 9.545 -1.213 21.659 1.00 84.31 135 LYS A N 1
ATOM 1103 C CA . LYS A 1 135 ? 9.543 -2.209 22.747 1.00 84.31 135 LYS A CA 1
ATOM 1104 C C . LYS A 1 135 ? 8.193 -2.910 22.906 1.00 84.31 135 LYS A C 1
ATOM 1106 O O . LYS A 1 135 ? 8.084 -3.871 23.656 1.00 84.31 135 LYS A O 1
ATOM 1111 N N . GLU A 1 136 ? 7.173 -2.400 22.227 1.00 81.75 136 GLU A N 1
ATOM 1112 C CA . GLU A 1 136 ? 5.811 -2.923 22.248 1.00 81.75 136 GLU A CA 1
ATOM 1113 C C . GLU A 1 136 ? 5.670 -4.096 21.274 1.00 81.75 136 GLU A C 1
ATOM 111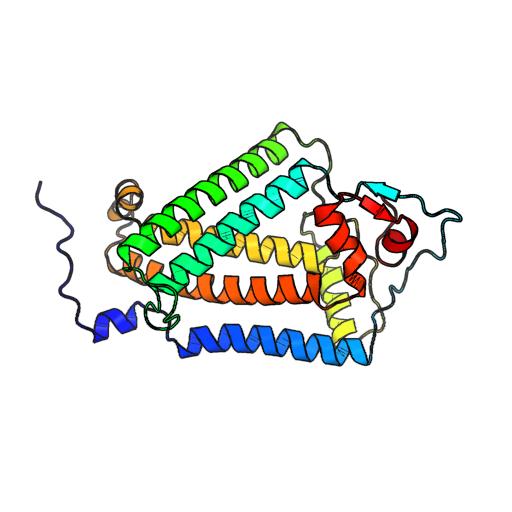5 O O . GLU A 1 136 ? 6.371 -4.173 20.262 1.00 81.75 136 GLU A O 1
ATOM 1120 N N . ALA A 1 137 ? 4.730 -4.999 21.555 1.00 82.50 137 ALA A N 1
ATOM 1121 C CA . ALA A 1 137 ? 4.391 -6.067 20.626 1.00 82.50 137 ALA A CA 1
ATOM 1122 C C . ALA A 1 137 ? 3.836 -5.478 19.320 1.00 82.50 137 ALA A C 1
ATOM 1124 O O . ALA A 1 137 ? 3.010 -4.566 19.343 1.00 82.50 137 ALA A O 1
ATOM 1125 N N . ASN A 1 138 ? 4.264 -6.014 18.174 1.00 84.62 138 ASN A N 1
ATOM 1126 C CA . ASN A 1 138 ? 3.797 -5.529 16.881 1.00 84.62 138 ASN A CA 1
ATOM 1127 C C . ASN A 1 138 ? 2.306 -5.890 16.685 1.00 84.62 138 ASN A C 1
ATOM 1129 O O . ASN A 1 138 ? 1.974 -7.070 16.537 1.00 84.62 138 ASN A O 1
ATOM 1133 N N . PRO A 1 139 ? 1.396 -4.902 16.618 1.00 85.19 139 PRO A N 1
ATOM 1134 C CA . PRO A 1 139 ? -0.038 -5.155 16.488 1.00 85.19 139 PRO A CA 1
ATOM 1135 C C . PRO A 1 139 ? -0.449 -5.625 15.080 1.00 85.19 139 PRO A C 1
ATOM 1137 O O . PRO A 1 139 ? -1.609 -5.966 14.869 1.00 85.19 139 PRO A O 1
ATOM 1140 N N . MET A 1 140 ? 0.476 -5.636 14.113 1.00 89.62 140 MET A N 1
ATOM 1141 C CA . MET A 1 140 ? 0.253 -6.091 12.736 1.00 89.62 140 MET A CA 1
ATOM 1142 C C . MET A 1 140 ? 0.633 -7.562 12.520 1.00 89.62 140 MET A C 1
ATOM 1144 O O . MET A 1 140 ? 0.688 -8.017 11.378 1.00 89.62 140 MET A O 1
ATOM 1148 N N . VAL A 1 141 ? 0.921 -8.333 13.572 1.00 89.75 141 VAL A N 1
ATOM 1149 C CA . VAL A 1 141 ? 1.261 -9.757 13.425 1.00 89.75 141 VAL A CA 1
ATOM 1150 C C . VAL A 1 141 ? 0.070 -10.537 12.866 1.00 89.75 141 VAL A C 1
ATOM 1152 O O . VAL A 1 141 ? -1.003 -10.589 13.462 1.00 89.75 141 VAL A O 1
ATOM 1155 N N . PHE A 1 142 ? 0.284 -11.209 11.734 1.00 89.56 142 PHE A N 1
ATOM 1156 C CA . PHE A 1 142 ? -0.694 -12.126 11.163 1.00 89.56 142 PHE A CA 1
ATOM 1157 C C . PHE A 1 142 ? -0.465 -13.543 11.700 1.00 89.56 142 PHE A C 1
ATOM 1159 O O . PHE A 1 142 ? 0.495 -14.217 11.328 1.00 89.56 142 PHE A O 1
ATOM 1166 N N . ASN A 1 143 ? -1.340 -13.996 12.599 1.00 89.50 143 ASN A N 1
ATOM 1167 C CA . ASN A 1 143 ? -1.262 -15.317 13.225 1.00 89.50 143 ASN A CA 1
ATOM 1168 C C . ASN A 1 143 ? -2.490 -16.187 12.885 1.00 89.50 143 ASN A C 1
ATOM 1170 O O . ASN A 1 143 ? -3.401 -15.783 12.160 1.00 89.50 143 ASN A O 1
ATOM 1174 N N . ARG A 1 144 ? -2.528 -17.416 13.419 1.00 90.81 144 ARG A N 1
ATOM 1175 C CA . ARG A 1 144 ? -3.645 -18.350 13.190 1.00 90.81 144 ARG A CA 1
ATOM 1176 C C . ARG A 1 144 ? -4.990 -17.815 13.701 1.00 90.81 144 ARG A C 1
ATOM 1178 O O . ARG A 1 144 ? -6.010 -18.104 13.081 1.00 90.81 144 ARG A O 1
ATOM 1185 N N . ALA A 1 145 ? -5.000 -17.045 14.789 1.00 90.06 145 ALA A N 1
ATOM 1186 C CA . ALA A 1 145 ? -6.220 -16.444 15.321 1.00 90.06 145 ALA A CA 1
ATOM 1187 C C . ALA A 1 145 ? -6.754 -15.353 14.380 1.00 90.06 145 ALA A C 1
ATOM 1189 O O . ALA A 1 145 ? -7.947 -15.341 14.082 1.00 90.06 145 ALA A O 1
ATOM 1190 N N . GLU A 1 146 ? -5.878 -14.513 13.818 1.00 91.50 146 GLU A N 1
ATOM 1191 C CA . GLU A 1 146 ? -6.262 -13.538 12.789 1.00 91.50 146 GLU A CA 1
ATOM 1192 C C . GLU A 1 146 ? -6.831 -14.228 11.544 1.00 91.50 146 GLU A C 1
ATOM 1194 O O . GLU A 1 146 ? -7.888 -13.838 11.051 1.00 91.50 146 GLU A O 1
ATOM 1199 N N . ALA A 1 147 ? -6.215 -15.318 11.077 1.00 91.69 147 ALA A N 1
ATOM 1200 C CA . ALA A 1 147 ? -6.756 -16.089 9.957 1.00 91.69 147 ALA A CA 1
ATOM 1201 C C . ALA A 1 147 ? -8.175 -16.623 10.248 1.00 91.69 147 ALA A C 1
ATOM 1203 O O . ALA A 1 147 ? -9.066 -16.526 9.401 1.00 91.69 147 ALA A O 1
ATOM 1204 N N . GLN A 1 148 ? -8.424 -17.131 11.460 1.00 92.62 148 GLN A N 1
ATOM 1205 C CA . GLN A 1 148 ? -9.760 -17.568 11.878 1.00 92.62 148 GLN A CA 1
ATOM 1206 C C . GLN A 1 148 ? -10.757 -16.401 11.960 1.00 92.62 148 GLN A C 1
ATOM 1208 O O . GLN A 1 148 ? -11.902 -16.550 11.526 1.00 92.62 148 GLN A O 1
ATOM 1213 N N . ARG A 1 149 ? -10.331 -15.227 12.445 1.00 92.88 149 ARG A N 1
ATOM 1214 C CA . ARG A 1 149 ? -11.157 -14.009 12.479 1.00 92.88 149 ARG A CA 1
ATOM 1215 C C . ARG A 1 149 ? -11.567 -13.563 11.074 1.00 92.88 149 ARG A C 1
ATOM 1217 O O . ARG A 1 149 ? -12.747 -13.277 10.872 1.00 92.88 149 ARG A O 1
ATOM 1224 N N . ILE A 1 150 ? -10.660 -13.597 10.088 1.00 93.31 150 ILE A N 1
ATOM 1225 C CA . ILE A 1 150 ? -10.998 -13.323 8.673 1.00 93.31 150 ILE A CA 1
ATOM 1226 C C . ILE A 1 150 ? -12.090 -14.268 8.186 1.00 93.31 150 ILE A C 1
ATOM 1228 O O . ILE A 1 150 ? -13.066 -13.822 7.584 1.00 93.31 150 ILE A O 1
ATOM 1232 N N . LEU A 1 151 ? -11.949 -15.567 8.456 1.00 93.12 151 LEU A N 1
ATOM 1233 C CA . LEU A 1 151 ? -12.935 -16.559 8.030 1.00 93.12 151 LEU A CA 1
ATOM 1234 C C . LEU A 1 151 ? -14.304 -16.307 8.675 1.00 93.12 151 LEU A C 1
ATOM 1236 O O . LEU A 1 151 ? -15.323 -16.410 7.991 1.00 93.12 151 LEU A O 1
ATOM 1240 N N . SER A 1 152 ? -14.344 -15.940 9.958 1.00 93.44 152 SER A N 1
ATOM 1241 C CA . SER A 1 152 ? -15.586 -15.566 10.649 1.00 93.44 152 SER A CA 1
ATOM 1242 C C . SER A 1 152 ? -16.223 -14.311 10.046 1.00 93.44 152 SER A C 1
ATOM 1244 O O . SER A 1 152 ? -17.413 -14.327 9.733 1.00 93.44 152 SER A O 1
ATOM 1246 N N . ILE A 1 153 ? -15.432 -13.266 9.781 1.00 92.62 153 ILE A N 1
ATOM 1247 C CA . ILE A 1 153 ? -15.894 -12.037 9.114 1.00 92.62 153 ILE A CA 1
ATOM 1248 C C . ILE A 1 153 ? -16.426 -12.349 7.707 1.00 92.62 153 ILE A C 1
ATOM 1250 O O . ILE A 1 153 ? -17.476 -11.835 7.321 1.00 92.62 153 ILE A O 1
ATOM 1254 N N . GLY A 1 154 ? -15.756 -13.224 6.953 1.00 92.56 154 GLY A N 1
ATOM 1255 C CA . GLY A 1 154 ? -16.197 -13.667 5.629 1.00 92.56 154 GLY A CA 1
ATOM 1256 C C . GLY A 1 154 ? -17.519 -14.437 5.676 1.00 92.56 154 GLY A C 1
ATOM 1257 O O . GLY A 1 154 ? -18.447 -14.121 4.930 1.00 92.56 154 GLY A O 1
ATOM 1258 N N . LYS A 1 155 ? -17.658 -15.392 6.606 1.00 93.38 155 LYS A N 1
ATOM 1259 C CA . LYS A 1 155 ? -18.924 -16.112 6.842 1.00 93.38 155 LYS A CA 1
ATOM 1260 C C . LYS A 1 155 ? -20.051 -15.155 7.235 1.00 93.38 155 LYS A C 1
ATOM 1262 O O . LYS A 1 155 ? -21.168 -15.314 6.742 1.00 93.38 155 LYS A O 1
ATOM 1267 N N . ASN A 1 156 ? -19.767 -14.147 8.061 1.00 93.31 156 ASN A N 1
ATOM 1268 C CA . ASN A 1 156 ? -20.728 -13.101 8.412 1.00 93.31 156 ASN A CA 1
ATOM 1269 C C . ASN A 1 156 ? -21.139 -12.260 7.206 1.00 93.31 156 ASN A C 1
ATOM 1271 O O . ASN A 1 156 ? -22.331 -12.064 6.956 1.00 93.31 156 ASN A O 1
ATOM 1275 N N . PHE A 1 157 ? -20.166 -11.830 6.406 1.00 91.00 157 PHE A N 1
ATOM 1276 C CA . PHE A 1 157 ? -20.416 -11.058 5.197 1.00 91.00 157 PHE A CA 1
ATOM 1277 C C . PHE A 1 157 ? -21.339 -11.815 4.230 1.00 91.00 157 PHE A C 1
ATOM 1279 O O . PHE A 1 157 ? -22.352 -11.263 3.786 1.00 91.00 157 PHE A O 1
ATOM 1286 N N . LEU A 1 158 ? -21.071 -13.107 4.007 1.00 91.56 158 LEU A N 1
ATOM 1287 C CA . LEU A 1 158 ? -21.900 -14.002 3.189 1.00 91.56 158 LEU A CA 1
ATOM 1288 C C . LEU A 1 158 ? -23.251 -14.356 3.841 1.00 91.56 158 LEU A C 1
ATOM 1290 O O . LEU A 1 158 ? -24.160 -14.821 3.162 1.00 91.56 158 LEU A O 1
ATOM 1294 N N . GLY A 1 159 ? -23.439 -14.065 5.131 1.00 89.44 159 GLY A N 1
ATOM 1295 C CA . GLY A 1 159 ? -24.664 -14.376 5.875 1.00 89.44 159 GLY A CA 1
ATOM 1296 C C . GLY A 1 159 ? -24.781 -15.839 6.307 1.00 89.44 159 GLY A C 1
ATOM 1297 O O . GLY A 1 159 ? -25.880 -16.277 6.624 1.00 89.44 159 GLY A O 1
ATOM 1298 N N . ILE A 1 160 ? -23.669 -16.576 6.316 1.00 93.19 160 ILE A N 1
ATOM 1299 C CA . ILE A 1 160 ? -23.579 -17.981 6.742 1.00 93.19 160 ILE A CA 1
ATOM 1300 C C . ILE A 1 160 ? -23.574 -18.089 8.274 1.00 93.19 160 ILE A C 1
ATOM 1302 O O . ILE A 1 160 ? -24.056 -19.070 8.828 1.00 93.19 160 ILE A O 1
ATOM 1306 N N . SER A 1 161 ? -23.019 -17.092 8.970 1.00 91.31 161 SER A N 1
ATOM 1307 C CA . SER A 1 161 ? -22.950 -17.055 10.435 1.00 91.31 161 SER A CA 1
ATOM 1308 C C . SER A 1 161 ? -23.239 -15.648 10.959 1.00 91.31 161 SER A C 1
ATOM 1310 O O . SER A 1 161 ? -22.757 -14.685 10.365 1.00 91.31 161 SER A O 1
ATOM 1312 N N . PRO A 1 162 ? -23.974 -15.486 12.072 1.00 88.06 162 PRO A N 1
ATOM 1313 C CA . PRO A 1 162 ? -24.152 -14.180 12.703 1.00 88.06 162 PRO A CA 1
ATOM 1314 C C . PRO A 1 162 ? -22.898 -13.703 13.452 1.00 88.06 162 PRO A C 1
ATOM 1316 O O . PRO A 1 162 ? -22.794 -12.513 13.730 1.00 88.06 162 PRO A O 1
ATOM 1319 N N . ASN A 1 163 ? -21.943 -14.595 13.747 1.00 89.62 163 ASN A N 1
ATOM 1320 C CA . ASN A 1 163 ? -20.761 -14.273 14.546 1.00 89.62 163 ASN A CA 1
ATOM 1321 C C . ASN A 1 163 ? -19.879 -13.217 13.857 1.00 89.62 163 ASN A C 1
ATOM 1323 O O . ASN A 1 163 ? -19.463 -13.410 12.712 1.00 89.62 163 ASN A O 1
ATOM 1327 N N . TYR A 1 164 ? -19.573 -12.132 14.564 1.00 90.31 164 TYR A N 1
ATOM 1328 C CA . TYR A 1 164 ? -18.621 -11.108 14.150 1.00 90.31 164 TYR A CA 1
ATOM 1329 C C . TYR A 1 164 ? -17.647 -10.829 15.306 1.00 90.31 164 TYR A C 1
ATOM 1331 O O . TYR A 1 164 ? -18.066 -10.246 16.310 1.00 90.31 164 TYR A O 1
ATOM 1339 N N . PRO A 1 165 ? -16.369 -11.235 15.193 1.00 90.00 165 PRO A N 1
ATOM 1340 C CA . PRO A 1 165 ? -15.407 -11.080 16.278 1.00 90.00 165 PRO A CA 1
ATOM 1341 C C . PRO A 1 165 ? -15.070 -9.605 16.522 1.00 90.00 165 PRO A C 1
ATOM 1343 O O . PRO A 1 165 ? -15.045 -8.799 15.588 1.00 90.00 165 PRO A O 1
ATOM 1346 N N . LEU A 1 166 ? -14.775 -9.272 17.778 1.00 88.94 166 LEU A N 1
ATOM 1347 C CA . LEU A 1 166 ? -14.245 -7.964 18.155 1.00 88.94 166 LEU A CA 1
ATOM 1348 C C . LEU A 1 166 ? -12.817 -7.790 17.602 1.00 88.94 166 LEU A C 1
ATOM 1350 O O . LEU A 1 166 ? -12.044 -8.753 17.549 1.00 88.94 166 LEU A O 1
ATOM 1354 N N . ALA A 1 167 ? -12.475 -6.578 17.157 1.00 89.06 167 ALA A N 1
ATOM 1355 C CA . ALA A 1 167 ? -11.125 -6.270 16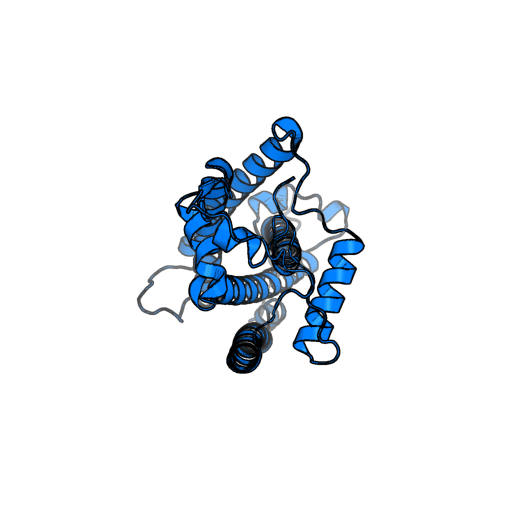.689 1.00 89.06 167 ALA A CA 1
ATOM 1356 C C . ALA A 1 167 ? -10.140 -6.177 17.867 1.00 89.06 167 ALA A C 1
ATOM 1358 O O . ALA A 1 167 ? -10.540 -5.835 18.972 1.00 89.06 167 ALA A O 1
ATOM 1359 N N . GLY A 1 168 ? -8.847 -6.436 17.633 1.00 88.81 168 GLY A N 1
ATOM 1360 C CA . GLY A 1 168 ? -7.788 -6.022 18.568 1.00 88.81 168 GLY A CA 1
ATOM 1361 C C . GLY A 1 168 ? -7.547 -4.513 18.461 1.00 88.81 168 GLY A C 1
ATOM 1362 O O . GLY A 1 168 ? -8.483 -3.771 18.201 1.00 88.81 168 GLY A O 1
ATOM 1363 N N . LYS A 1 169 ? -6.292 -4.042 18.547 1.00 89.44 169 LYS A N 1
ATOM 1364 C CA . LYS A 1 169 ? -5.952 -2.638 18.216 1.00 89.44 169 LYS A CA 1
ATOM 1365 C C . LYS A 1 169 ? -6.316 -2.263 16.773 1.00 89.44 169 LYS A C 1
ATOM 1367 O O . LYS A 1 169 ? -6.719 -1.132 16.513 1.00 89.44 169 LYS A O 1
ATOM 1372 N N . TYR A 1 170 ? -6.170 -3.214 15.853 1.00 92.44 170 TYR A N 1
ATOM 1373 C CA . TYR A 1 170 ? -6.563 -3.087 14.455 1.00 92.44 170 TYR A CA 1
ATOM 1374 C C . TYR A 1 170 ? -7.612 -4.129 14.107 1.00 92.44 170 TYR A C 1
ATOM 1376 O O . TYR A 1 170 ? -7.576 -5.266 14.588 1.00 92.44 170 TYR A O 1
ATOM 1384 N N . HIS A 1 171 ? -8.525 -3.753 13.218 1.00 93.06 171 HIS A N 1
ATOM 1385 C CA . HIS A 1 171 ? -9.442 -4.707 12.625 1.00 93.06 171 HIS A CA 1
ATOM 1386 C C . HIS A 1 171 ? -8.650 -5.730 11.803 1.00 93.06 171 HIS A C 1
ATOM 1388 O O . HIS A 1 171 ? -7.770 -5.364 11.026 1.00 93.06 171 HIS A O 1
ATOM 1394 N N . THR A 1 172 ? -8.991 -7.014 11.899 1.00 92.31 172 THR A N 1
ATOM 1395 C CA . THR A 1 172 ? -8.277 -8.089 11.189 1.00 92.31 172 THR A CA 1
ATOM 1396 C C . THR A 1 172 ? -8.158 -7.831 9.677 1.00 92.31 172 THR A C 1
ATOM 1398 O O . THR A 1 172 ? -7.131 -8.108 9.059 1.00 92.31 172 THR A O 1
ATOM 1401 N N . GLY A 1 173 ? -9.189 -7.235 9.067 1.00 92.25 173 GLY A N 1
ATOM 1402 C CA . GLY A 1 173 ? -9.141 -6.815 7.662 1.00 92.25 173 GLY A CA 1
ATOM 1403 C C . GLY A 1 173 ? -8.074 -5.750 7.364 1.00 92.25 173 GLY A C 1
ATOM 1404 O O . GLY A 1 173 ? -7.482 -5.787 6.291 1.00 92.25 173 GLY A O 1
ATOM 1405 N N . GLN A 1 174 ? -7.784 -4.842 8.304 1.00 94.19 174 GLN A N 1
ATOM 1406 C CA . GLN A 1 174 ? -6.704 -3.854 8.176 1.00 94.19 174 GLN A CA 1
ATOM 1407 C C . GLN A 1 174 ? -5.328 -4.521 8.262 1.00 94.19 174 GLN A C 1
ATOM 1409 O O . GLN A 1 174 ? -4.448 -4.173 7.482 1.00 94.19 174 GLN A O 1
ATOM 1414 N N . ILE A 1 175 ? -5.156 -5.508 9.149 1.00 95.12 175 ILE A N 1
ATOM 1415 C CA . ILE A 1 175 ? -3.906 -6.281 9.261 1.00 95.12 175 ILE A CA 1
ATOM 1416 C C . ILE A 1 175 ? -3.639 -7.037 7.955 1.00 95.12 175 ILE A C 1
ATOM 1418 O O . ILE A 1 175 ? -2.548 -6.954 7.394 1.00 95.12 175 ILE A O 1
ATOM 1422 N N . PHE A 1 176 ? -4.648 -7.731 7.423 1.00 94.06 176 PHE A N 1
ATOM 1423 C CA . PHE A 1 176 ? -4.531 -8.398 6.125 1.00 94.06 176 PHE A CA 1
ATOM 1424 C C . PHE A 1 176 ? -4.194 -7.411 5.003 1.00 94.06 176 PHE A C 1
ATOM 1426 O O . PHE A 1 176 ? -3.282 -7.655 4.214 1.00 94.06 176 PHE A O 1
ATOM 1433 N N . PHE A 1 177 ? -4.901 -6.279 4.953 1.00 94.81 177 PHE A N 1
ATOM 1434 C CA . PHE A 1 177 ? -4.669 -5.242 3.952 1.00 94.81 177 PHE A CA 1
ATOM 1435 C C . PHE A 1 177 ? -3.250 -4.663 4.036 1.00 94.81 177 PHE A C 1
ATOM 1437 O O . PHE A 1 177 ? -2.603 -4.488 3.005 1.00 94.81 177 PHE A O 1
ATOM 1444 N N . HIS A 1 178 ? -2.736 -4.434 5.246 1.00 95.00 178 HIS A N 1
ATOM 1445 C CA . HIS A 1 178 ? -1.361 -3.997 5.473 1.00 95.00 178 HIS A CA 1
ATOM 1446 C C . HIS A 1 178 ? -0.356 -4.955 4.820 1.00 95.00 178 HIS A C 1
ATOM 1448 O O . HIS A 1 178 ? 0.477 -4.514 4.030 1.00 95.00 178 HIS A O 1
ATOM 1454 N N . TRP A 1 179 ? -0.470 -6.263 5.075 1.00 95.38 179 TRP A N 1
ATOM 1455 C CA . TRP A 1 179 ? 0.427 -7.259 4.479 1.00 95.38 179 TRP A CA 1
ATOM 1456 C C . TRP A 1 179 ? 0.253 -7.400 2.966 1.00 95.38 179 TRP A C 1
ATOM 1458 O O . TRP A 1 179 ? 1.244 -7.563 2.253 1.00 95.38 179 TRP A O 1
ATOM 1468 N N . ALA A 1 180 ? -0.976 -7.287 2.458 1.00 95.94 180 ALA A N 1
ATOM 1469 C CA . ALA A 1 180 ? -1.238 -7.297 1.022 1.00 95.94 180 ALA A CA 1
ATOM 1470 C C . ALA A 1 180 ? -0.555 -6.113 0.313 1.00 95.94 180 ALA A C 1
ATOM 1472 O O . ALA A 1 180 ? 0.102 -6.302 -0.712 1.00 95.94 180 ALA A O 1
ATOM 1473 N N . VAL A 1 181 ? -0.653 -4.903 0.875 1.00 97.19 181 VAL A N 1
ATOM 1474 C CA . VAL A 1 181 ? 0.008 -3.704 0.335 1.00 97.19 181 VAL A CA 1
ATOM 1475 C C . VAL A 1 181 ? 1.525 -3.777 0.508 1.00 97.19 181 VAL A C 1
ATOM 1477 O O . VAL A 1 181 ? 2.247 -3.457 -0.432 1.00 97.19 181 VAL A O 1
ATOM 1480 N N . ALA A 1 182 ? 2.023 -4.247 1.654 1.00 96.44 182 ALA A N 1
ATOM 1481 C CA . ALA A 1 182 ? 3.456 -4.419 1.887 1.00 96.44 182 ALA A CA 1
ATOM 1482 C C . ALA A 1 182 ? 4.081 -5.403 0.884 1.00 96.44 182 ALA A C 1
ATOM 1484 O O . ALA A 1 182 ? 5.095 -5.087 0.263 1.00 96.44 182 ALA A O 1
ATOM 1485 N N . GLY A 1 183 ? 3.444 -6.558 0.661 1.00 98.06 183 GLY A N 1
ATOM 1486 C CA . GLY A 1 183 ? 3.879 -7.533 -0.341 1.00 98.06 183 GLY A CA 1
ATOM 1487 C C . GLY A 1 183 ? 3.810 -6.984 -1.767 1.00 98.06 183 GLY A C 1
ATOM 1488 O O . GLY A 1 183 ? 4.725 -7.201 -2.559 1.00 98.06 183 GLY A O 1
ATOM 1489 N N . ASN A 1 184 ? 2.766 -6.215 -2.085 1.00 98.44 184 ASN A N 1
ATOM 1490 C CA . ASN A 1 184 ? 2.635 -5.553 -3.380 1.00 98.44 184 ASN A CA 1
ATOM 1491 C C . ASN A 1 184 ? 3.782 -4.557 -3.633 1.00 98.44 184 ASN A C 1
ATOM 1493 O O . ASN A 1 184 ? 4.492 -4.671 -4.634 1.00 98.44 184 ASN A O 1
ATOM 1497 N N . ILE A 1 185 ? 4.014 -3.641 -2.687 1.00 98.12 185 ILE A N 1
ATOM 1498 C CA . ILE A 1 185 ? 5.106 -2.663 -2.750 1.00 98.12 185 ILE A CA 1
ATOM 1499 C C . ILE A 1 185 ? 6.458 -3.373 -2.851 1.00 98.12 185 ILE A C 1
ATOM 1501 O O . ILE A 1 185 ? 7.296 -2.967 -3.650 1.00 98.12 185 ILE A O 1
ATOM 1505 N N . PHE A 1 186 ? 6.669 -4.454 -2.100 1.00 98.19 186 PHE A N 1
ATOM 1506 C CA . PHE A 1 186 ? 7.904 -5.231 -2.171 1.00 98.19 186 PHE A CA 1
ATOM 1507 C C . PHE A 1 186 ? 8.175 -5.756 -3.590 1.00 98.19 186 PHE A C 1
ATOM 1509 O O . PHE A 1 186 ? 9.268 -5.557 -4.122 1.00 98.19 186 PHE A O 1
ATOM 1516 N N . VAL A 1 187 ? 7.172 -6.343 -4.253 1.00 98.50 187 VAL A N 1
ATOM 1517 C CA . VAL A 1 187 ? 7.311 -6.813 -5.643 1.00 98.50 187 VAL A CA 1
ATOM 1518 C C . VAL A 1 187 ? 7.550 -5.650 -6.612 1.00 98.50 187 VAL A C 1
ATOM 1520 O O . VAL A 1 187 ? 8.384 -5.768 -7.517 1.00 98.50 187 VAL A O 1
ATOM 1523 N N . LEU A 1 188 ? 6.878 -4.510 -6.421 1.00 98.31 188 LEU A N 1
ATOM 1524 C CA . LEU A 1 188 ? 7.114 -3.302 -7.220 1.00 98.31 188 LEU A CA 1
ATOM 1525 C C . LEU A 1 188 ? 8.544 -2.783 -7.078 1.00 98.31 188 LEU A C 1
ATOM 1527 O O . LEU A 1 188 ? 9.158 -2.425 -8.082 1.00 98.31 188 LEU A O 1
ATOM 1531 N N . ILE A 1 189 ? 9.100 -2.788 -5.866 1.00 97.75 189 ILE A N 1
ATOM 1532 C CA . ILE A 1 189 ? 10.489 -2.390 -5.615 1.00 97.75 189 ILE A CA 1
ATOM 1533 C C . ILE A 1 189 ? 11.445 -3.332 -6.352 1.00 97.75 189 ILE A C 1
ATOM 1535 O O . ILE A 1 189 ? 12.289 -2.857 -7.110 1.00 97.75 189 ILE A O 1
ATOM 1539 N N . LEU A 1 190 ? 11.289 -4.652 -6.193 1.00 96.38 190 LEU A N 1
ATOM 1540 C CA . LEU A 1 190 ? 12.166 -5.637 -6.840 1.00 96.38 190 LEU A CA 1
ATOM 1541 C C . LEU A 1 190 ? 12.130 -5.530 -8.367 1.00 96.38 190 LEU A C 1
ATOM 1543 O O . LEU A 1 190 ? 13.168 -5.492 -9.026 1.00 96.38 190 LEU A O 1
ATOM 1547 N N . THR A 1 191 ? 10.935 -5.441 -8.943 1.00 97.06 191 THR A N 1
ATOM 1548 C CA . THR A 1 191 ? 10.785 -5.294 -10.395 1.00 97.06 191 THR A CA 1
ATOM 1549 C C . THR A 1 191 ? 11.279 -3.932 -10.881 1.00 97.06 191 THR A C 1
ATOM 1551 O O . THR A 1 191 ? 11.952 -3.862 -11.905 1.00 97.06 191 THR A O 1
ATOM 1554 N N . GLY A 1 192 ? 11.045 -2.852 -10.131 1.00 96.00 192 GLY A N 1
ATOM 1555 C CA . GLY A 1 192 ? 11.565 -1.517 -10.437 1.00 96.00 192 GLY A CA 1
ATOM 1556 C C . GLY A 1 192 ? 13.097 -1.461 -10.433 1.00 96.00 192 GLY A C 1
ATOM 1557 O O . GLY A 1 192 ? 13.690 -0.856 -11.324 1.00 96.00 192 GLY A O 1
ATOM 1558 N N . MET A 1 193 ? 13.741 -2.160 -9.494 1.00 94.62 193 MET A N 1
ATOM 1559 C CA . MET A 1 193 ? 15.198 -2.333 -9.431 1.00 94.62 193 MET A CA 1
ATOM 1560 C C . MET A 1 193 ? 15.759 -3.031 -10.678 1.00 94.62 193 MET A C 1
ATOM 1562 O O . MET A 1 193 ? 16.794 -2.618 -11.197 1.00 94.62 193 MET A O 1
ATOM 1566 N N . VAL A 1 194 ? 15.058 -4.043 -11.200 1.00 95.19 194 VAL A N 1
ATOM 1567 C CA . VAL A 1 194 ? 15.423 -4.711 -12.463 1.00 95.19 194 VAL A CA 1
ATOM 1568 C C . VAL A 1 194 ? 15.202 -3.791 -13.667 1.00 95.19 194 VAL A C 1
ATOM 1570 O O . VAL A 1 194 ? 15.987 -3.802 -14.610 1.00 95.19 194 VAL A O 1
ATOM 1573 N N . LEU A 1 195 ? 14.146 -2.979 -13.670 1.00 92.81 195 LEU A N 1
ATOM 1574 C CA . LEU A 1 195 ? 13.822 -2.104 -14.803 1.00 92.81 195 LEU A CA 1
ATOM 1575 C C . LEU A 1 195 ? 14.707 -0.853 -14.867 1.00 92.81 195 LEU A C 1
ATOM 1577 O O . LEU A 1 195 ? 14.946 -0.317 -15.953 1.00 92.81 195 LEU A O 1
ATOM 1581 N N . TRP A 1 196 ? 15.208 -0.381 -13.728 1.00 93.00 196 TRP A N 1
ATOM 1582 C CA . TRP A 1 196 ? 16.016 0.827 -13.656 1.00 93.00 196 TRP A CA 1
ATOM 1583 C C . TRP A 1 196 ? 17.499 0.528 -13.897 1.00 93.00 196 TRP A C 1
ATOM 1585 O O . TRP A 1 196 ? 18.198 0.054 -13.006 1.00 93.00 196 TRP A O 1
ATOM 1595 N N . LYS A 1 197 ? 17.997 0.852 -15.103 1.00 87.56 197 LYS A N 1
ATOM 1596 C CA . LYS A 1 197 ? 19.355 0.498 -15.566 1.00 87.56 197 LYS A CA 1
ATOM 1597 C C . LYS A 1 197 ? 20.476 0.713 -14.530 1.00 87.56 197 LYS A C 1
ATOM 1599 O O . LYS A 1 197 ? 21.195 -0.249 -14.292 1.00 87.56 197 LYS A O 1
ATOM 1604 N N . PRO A 1 198 ? 20.645 1.896 -13.902 1.00 89.00 198 PRO A N 1
ATOM 1605 C CA . PRO A 1 198 ? 21.723 2.104 -12.939 1.00 89.00 198 PRO A CA 1
ATOM 1606 C C . PRO A 1 198 ? 21.692 1.105 -11.785 1.00 89.00 198 PRO A C 1
ATOM 1608 O O . PRO A 1 198 ? 22.745 0.655 -11.368 1.00 89.00 198 PRO A O 1
ATOM 1611 N N . PHE A 1 199 ? 20.506 0.730 -11.294 1.00 89.00 199 PHE A N 1
ATOM 1612 C CA . PHE A 1 199 ? 20.385 -0.272 -10.239 1.00 89.00 199 PHE A CA 1
ATOM 1613 C C . PHE A 1 199 ? 20.539 -1.696 -10.786 1.00 89.00 199 PHE A C 1
ATOM 1615 O O . PHE A 1 199 ? 21.230 -2.517 -10.188 1.00 89.00 199 PHE A O 1
ATOM 1622 N N . ARG A 1 200 ? 19.957 -1.974 -11.960 1.00 92.44 200 ARG A N 1
ATOM 1623 C CA . ARG A 1 200 ? 20.085 -3.257 -12.660 1.00 92.44 200 ARG A CA 1
ATOM 1624 C C . ARG A 1 200 ? 21.542 -3.654 -12.889 1.00 92.44 200 ARG A C 1
ATOM 1626 O O . ARG A 1 200 ? 21.860 -4.829 -12.762 1.00 92.44 200 ARG A O 1
ATOM 1633 N N . ASP A 1 201 ? 22.412 -2.697 -13.202 1.00 89.12 201 ASP A N 1
ATOM 1634 C CA . ASP A 1 201 ? 23.834 -2.954 -13.455 1.00 89.12 201 ASP A CA 1
ATOM 1635 C C . ASP A 1 201 ? 24.576 -3.472 -12.195 1.00 89.12 201 ASP A C 1
ATOM 1637 O O . ASP A 1 201 ? 25.616 -4.113 -12.325 1.00 89.12 201 ASP A O 1
ATOM 1641 N N . PHE A 1 202 ? 24.026 -3.267 -10.987 1.00 91.50 202 PHE A N 1
ATOM 1642 C CA . PHE A 1 202 ? 24.535 -3.851 -9.734 1.00 91.50 202 PHE A CA 1
ATOM 1643 C C . PHE A 1 202 ? 23.933 -5.224 -9.401 1.00 91.50 202 PHE A C 1
ATOM 1645 O O . PHE A 1 202 ? 24.400 -5.893 -8.477 1.00 91.50 202 PHE A O 1
ATOM 1652 N N . LEU A 1 203 ? 22.891 -5.657 -10.116 1.00 90.19 203 LEU A N 1
ATOM 1653 C CA . LEU A 1 203 ? 22.269 -6.957 -9.891 1.00 90.19 203 LEU A CA 1
ATOM 1654 C C . LEU A 1 203 ? 23.065 -8.049 -10.622 1.00 90.19 203 LEU A C 1
ATOM 1656 O O . LEU A 1 203 ? 23.350 -7.903 -11.812 1.00 90.19 203 LEU A O 1
ATOM 1660 N N . PRO A 1 204 ? 23.361 -9.192 -9.979 1.00 90.44 204 PRO A N 1
ATOM 1661 C CA . PRO A 1 204 ? 24.092 -10.297 -10.600 1.00 90.44 204 PRO A CA 1
ATOM 1662 C C . PRO A 1 204 ? 23.198 -11.121 -11.553 1.00 90.44 204 PRO A C 1
ATOM 1664 O O . PRO A 1 204 ? 23.167 -12.346 -11.491 1.00 90.44 204 PRO A O 1
ATOM 1667 N N . LEU A 1 205 ? 22.443 -10.465 -12.444 1.00 89.50 205 LEU A N 1
ATOM 1668 C CA . LEU A 1 205 ? 21.489 -11.121 -13.351 1.00 89.50 205 LEU A CA 1
ATOM 1669 C C . LEU A 1 205 ? 22.178 -12.121 -14.289 1.00 89.50 205 LEU A C 1
ATOM 1671 O O . LEU A 1 205 ? 21.679 -13.227 -14.481 1.00 89.50 205 LEU A O 1
ATOM 1675 N N . SER A 1 206 ? 23.361 -11.774 -14.803 1.00 85.94 206 SER A N 1
ATOM 1676 C CA . SER A 1 206 ? 24.154 -12.657 -15.667 1.00 85.94 206 SER A CA 1
ATOM 1677 C C . SER A 1 206 ? 24.621 -13.927 -14.955 1.00 85.94 206 SER A C 1
ATOM 1679 O O . SER A 1 206 ? 24.650 -14.985 -15.578 1.00 85.94 206 SER A O 1
ATOM 1681 N N . LEU A 1 207 ? 24.928 -13.852 -13.654 1.00 88.81 207 LEU A N 1
ATOM 1682 C CA . LEU A 1 207 ? 25.319 -15.013 -12.845 1.00 88.81 207 LEU A CA 1
ATOM 1683 C C . LEU A 1 207 ? 24.180 -16.035 -12.740 1.00 88.81 207 LEU A C 1
ATOM 1685 O O . LEU A 1 207 ? 24.425 -17.236 -12.700 1.00 88.81 207 LEU A O 1
ATOM 1689 N N . PHE A 1 208 ? 22.937 -15.555 -12.730 1.00 88.25 208 PHE A N 1
ATOM 1690 C CA . PHE A 1 208 ? 21.735 -16.384 -12.686 1.00 88.25 208 PHE A CA 1
ATOM 1691 C C . PHE A 1 208 ? 21.198 -16.761 -14.075 1.00 88.25 208 PHE A C 1
ATOM 1693 O O . PHE A 1 208 ? 20.122 -17.346 -14.170 1.00 88.25 208 PHE A O 1
ATOM 1700 N N . GLY A 1 209 ? 21.907 -16.414 -15.157 1.00 87.06 209 GLY A N 1
ATOM 1701 C CA . GLY A 1 209 ? 21.435 -16.644 -16.526 1.00 87.06 209 GLY A CA 1
ATOM 1702 C C . GLY A 1 209 ? 20.187 -15.830 -16.896 1.00 87.06 209 GLY A C 1
ATOM 1703 O O . GLY A 1 209 ? 19.476 -16.184 -17.834 1.00 87.06 209 GLY A O 1
ATOM 1704 N N . LEU A 1 210 ? 19.895 -14.750 -16.164 1.00 89.62 210 LEU A N 1
ATOM 1705 C CA . LEU A 1 210 ? 18.730 -13.898 -16.389 1.00 89.62 210 LEU A CA 1
ATOM 1706 C C . LEU A 1 210 ? 19.067 -12.818 -17.422 1.00 89.62 210 LEU A C 1
ATOM 1708 O O . LEU A 1 210 ? 19.785 -11.860 -17.135 1.00 89.62 210 LEU A O 1
ATOM 1712 N N . GLY A 1 211 ? 18.547 -12.993 -18.636 1.00 86.75 211 GLY A N 1
ATOM 1713 C CA . GLY A 1 211 ? 18.733 -12.068 -19.752 1.00 86.75 211 GLY A CA 1
ATOM 1714 C C . GLY A 1 211 ? 17.588 -11.066 -19.930 1.00 86.75 211 GLY A C 1
ATOM 1715 O O . GLY A 1 211 ? 16.854 -10.720 -19.002 1.00 86.75 211 GLY A O 1
ATOM 1716 N N . TRP A 1 212 ? 17.416 -10.613 -21.171 1.00 85.25 212 TRP A N 1
ATOM 1717 C CA . TRP A 1 212 ? 16.389 -9.644 -21.549 1.00 85.25 212 TRP A CA 1
ATOM 1718 C C . TRP A 1 212 ? 14.954 -10.123 -21.292 1.00 85.25 212 TRP A C 1
ATOM 1720 O O . TRP A 1 212 ? 14.138 -9.324 -20.835 1.00 85.25 212 TRP A O 1
ATOM 1730 N N . ASP A 1 213 ? 14.661 -11.415 -21.464 1.00 87.31 213 ASP A N 1
ATOM 1731 C CA . ASP A 1 213 ? 13.331 -11.978 -21.186 1.00 87.31 213 ASP A CA 1
ATOM 1732 C C . ASP A 1 213 ? 12.885 -11.736 -19.741 1.00 87.31 213 ASP A C 1
ATOM 1734 O O . ASP A 1 213 ? 11.743 -11.355 -19.491 1.00 87.31 213 ASP A O 1
ATOM 1738 N N . PHE A 1 214 ? 13.803 -11.867 -18.779 1.00 89.75 214 PHE A N 1
ATOM 1739 C CA . PHE A 1 214 ? 13.521 -11.596 -17.370 1.00 89.75 214 PHE A CA 1
ATOM 1740 C C . PHE A 1 214 ? 13.246 -10.109 -17.109 1.00 89.75 214 PHE A C 1
ATOM 1742 O O . PHE A 1 214 ? 12.347 -9.758 -16.340 1.00 89.75 214 PHE A O 1
ATOM 1749 N N . ILE A 1 215 ? 13.993 -9.220 -17.770 1.00 90.19 215 ILE A N 1
ATOM 1750 C CA . ILE A 1 215 ? 13.790 -7.769 -17.674 1.00 90.19 215 ILE A CA 1
ATOM 1751 C C . ILE A 1 215 ? 12.408 -7.400 -18.222 1.00 90.19 215 ILE A C 1
ATOM 1753 O O . ILE A 1 215 ? 11.680 -6.622 -17.600 1.00 90.19 215 ILE A O 1
ATOM 1757 N N . TYR A 1 216 ? 12.013 -7.973 -19.357 1.00 87.75 216 TYR A N 1
ATOM 1758 C CA . TYR A 1 216 ? 10.702 -7.706 -19.931 1.00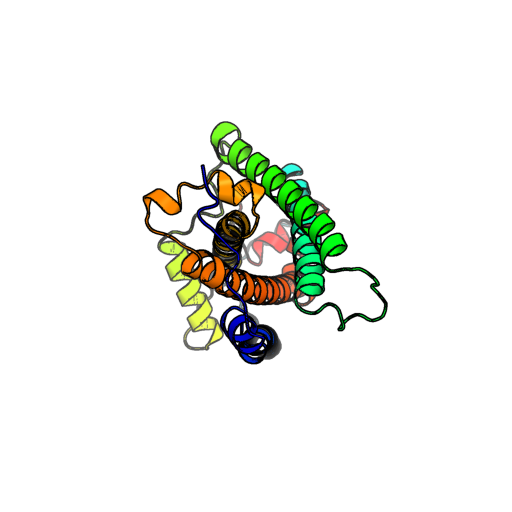 87.75 216 TYR A CA 1
ATOM 1759 C C . TYR A 1 216 ? 9.563 -8.326 -19.128 1.00 87.75 216 TYR A C 1
ATOM 1761 O O . TYR A 1 216 ? 8.541 -7.676 -18.909 1.00 87.75 216 TYR A O 1
ATOM 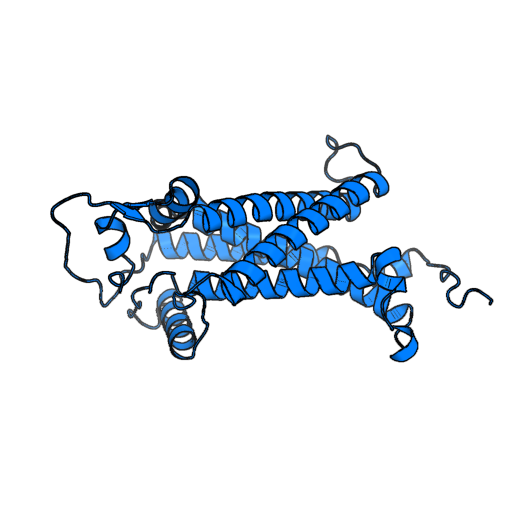1769 N N . PHE A 1 217 ? 9.753 -9.530 -18.595 1.00 90.56 217 PHE A N 1
ATOM 1770 C CA . PHE A 1 217 ? 8.794 -10.131 -17.675 1.00 90.56 217 PHE A CA 1
ATOM 1771 C C . PHE A 1 217 ? 8.629 -9.290 -16.399 1.00 90.56 217 PHE A C 1
ATOM 1773 O O . PHE A 1 217 ? 7.509 -9.071 -15.936 1.00 90.56 217 PHE A O 1
ATOM 1780 N N . SER A 1 218 ? 9.721 -8.707 -15.890 1.00 93.75 218 SER A N 1
ATOM 1781 C CA . SER A 1 218 ? 9.676 -7.764 -14.765 1.00 93.75 218 SER A CA 1
ATOM 1782 C C . SER A 1 218 ? 8.814 -6.537 -15.072 1.00 93.75 218 SER A C 1
ATOM 1784 O O . SER A 1 218 ? 8.130 -6.050 -14.176 1.00 93.75 218 SER A O 1
ATOM 1786 N N . ARG A 1 219 ? 8.767 -6.061 -16.327 1.00 91.94 219 ARG A N 1
ATOM 1787 C CA . ARG A 1 219 ? 7.867 -4.968 -16.742 1.00 91.94 219 ARG A CA 1
ATOM 1788 C C . ARG A 1 219 ? 6.399 -5.371 -16.639 1.00 91.94 219 ARG A C 1
ATOM 1790 O O . ARG A 1 219 ? 5.597 -4.582 -16.140 1.00 91.94 219 ARG A O 1
ATOM 1797 N N . VAL A 1 220 ? 6.053 -6.582 -17.071 1.00 92.56 220 VAL A N 1
ATOM 1798 C CA . VAL A 1 220 ? 4.681 -7.106 -16.974 1.00 92.56 220 VAL A CA 1
ATOM 1799 C C . VAL A 1 220 ? 4.268 -7.247 -15.509 1.00 92.56 220 VAL A C 1
ATOM 1801 O O . VAL A 1 220 ? 3.211 -6.749 -15.122 1.00 92.56 220 VAL A O 1
ATOM 1804 N N . ILE A 1 221 ? 5.127 -7.836 -14.670 1.00 95.62 221 ILE A N 1
ATOM 1805 C CA . ILE A 1 221 ? 4.872 -7.946 -13.227 1.00 95.62 221 ILE A CA 1
ATOM 1806 C C . ILE A 1 221 ? 4.710 -6.551 -12.607 1.00 95.62 221 ILE A C 1
ATOM 1808 O O . ILE A 1 221 ? 3.740 -6.316 -11.890 1.00 95.62 221 ILE A O 1
ATOM 1812 N N . HIS A 1 222 ? 5.600 -5.605 -12.913 1.00 96.06 222 HIS A N 1
ATOM 1813 C CA . HIS A 1 222 ? 5.525 -4.247 -12.372 1.00 96.06 222 HIS A CA 1
ATOM 1814 C C . HIS A 1 222 ? 4.216 -3.542 -12.756 1.00 96.06 222 HIS A C 1
ATOM 1816 O O . HIS A 1 222 ? 3.577 -2.915 -11.910 1.00 96.06 222 HIS A O 1
ATOM 1822 N N . GLY A 1 223 ? 3.769 -3.693 -14.007 1.00 93.88 223 GLY A N 1
ATOM 1823 C CA . GLY A 1 223 ? 2.479 -3.173 -14.465 1.00 93.88 223 GLY A CA 1
ATOM 1824 C C . GLY A 1 223 ? 1.291 -3.819 -13.743 1.00 93.88 223 GLY A C 1
ATOM 1825 O O . GLY A 1 223 ? 0.360 -3.124 -13.336 1.00 93.88 223 GLY A O 1
ATOM 1826 N N . PHE A 1 224 ? 1.335 -5.136 -13.519 1.00 95.12 224 PHE A N 1
ATOM 1827 C CA . PHE A 1 224 ? 0.256 -5.873 -12.853 1.00 95.12 224 PHE A CA 1
ATOM 1828 C C . PHE A 1 224 ? 0.152 -5.478 -11.377 1.00 95.12 224 PHE A C 1
ATOM 1830 O O . PHE A 1 224 ? -0.936 -5.198 -10.862 1.00 95.12 224 PHE A O 1
ATOM 1837 N N . PHE A 1 225 ? 1.294 -5.394 -10.694 1.00 97.44 225 PHE A N 1
ATOM 1838 C CA . PHE A 1 225 ? 1.338 -4.960 -9.304 1.00 97.44 225 PHE A CA 1
ATOM 1839 C C . PHE A 1 225 ? 0.983 -3.475 -9.147 1.00 97.44 225 PHE A C 1
ATOM 1841 O O . PHE A 1 225 ? 0.332 -3.117 -8.170 1.00 97.44 225 PHE A O 1
ATOM 1848 N N . SER A 1 226 ? 1.269 -2.636 -10.149 1.00 96.62 226 SER A N 1
ATOM 1849 C CA . SER A 1 226 ? 0.798 -1.244 -10.187 1.00 96.62 226 SER A CA 1
ATOM 1850 C C . SER A 1 226 ? -0.730 -1.172 -10.256 1.00 96.62 226 SER A C 1
ATOM 1852 O O . SER A 1 226 ? -1.352 -0.455 -9.475 1.00 96.62 226 SER A O 1
ATOM 1854 N N . ALA A 1 227 ? -1.358 -1.966 -11.131 1.00 94.88 227 ALA A N 1
ATOM 1855 C CA . ALA A 1 227 ? -2.817 -2.025 -11.252 1.00 94.88 227 ALA A CA 1
ATOM 1856 C C . ALA A 1 227 ? -3.486 -2.504 -9.953 1.00 94.88 227 ALA A C 1
ATOM 1858 O O . ALA A 1 227 ? -4.458 -1.912 -9.480 1.00 94.88 227 ALA A O 1
ATOM 1859 N N . THR A 1 228 ? -2.936 -3.552 -9.336 1.00 96.81 228 THR A N 1
ATOM 1860 C CA . THR A 1 228 ? -3.439 -4.054 -8.049 1.00 96.81 228 THR A CA 1
ATOM 1861 C C . THR A 1 228 ? -3.170 -3.084 -6.894 1.00 96.81 228 THR A C 1
ATOM 1863 O O . THR A 1 228 ? -3.991 -3.000 -5.983 1.00 96.81 228 THR A O 1
ATOM 1866 N N . LEU A 1 229 ? -2.088 -2.298 -6.924 1.00 97.81 229 LEU A N 1
ATOM 1867 C CA . LEU A 1 229 ? -1.846 -1.238 -5.940 1.00 97.81 229 LEU A CA 1
ATOM 1868 C C . LEU A 1 229 ? -2.891 -0.122 -6.053 1.00 97.81 229 LEU A C 1
ATOM 1870 O O . LEU A 1 229 ? -3.395 0.337 -5.031 1.00 97.81 229 LEU A O 1
ATOM 1874 N N . ILE A 1 230 ? -3.275 0.266 -7.274 1.00 96.69 230 ILE A N 1
ATOM 1875 C CA . ILE A 1 230 ? -4.372 1.222 -7.503 1.00 96.69 230 ILE A CA 1
ATOM 1876 C C . ILE A 1 230 ? -5.694 0.648 -6.981 1.00 96.69 230 ILE A C 1
ATOM 1878 O O . ILE A 1 230 ? -6.415 1.334 -6.260 1.00 96.69 230 ILE A O 1
ATOM 1882 N N . ALA A 1 231 ? -5.997 -0.619 -7.279 1.00 96.44 231 ALA A N 1
ATOM 1883 C CA . ALA A 1 231 ? -7.169 -1.312 -6.738 1.00 96.44 231 ALA A CA 1
ATOM 1884 C C . ALA A 1 231 ? -7.188 -1.317 -5.195 1.00 96.44 231 ALA A C 1
ATOM 1886 O O . ALA A 1 231 ? -8.213 -1.010 -4.581 1.00 96.44 231 ALA A O 1
ATOM 1887 N N . ASN A 1 232 ? -6.044 -1.598 -4.563 1.00 97.19 232 ASN A N 1
ATOM 1888 C CA . ASN A 1 232 ? -5.886 -1.530 -3.111 1.00 97.19 232 ASN A CA 1
ATOM 1889 C C . ASN A 1 232 ? -6.092 -0.105 -2.581 1.00 97.19 232 ASN A C 1
ATOM 1891 O O . ASN A 1 232 ? -6.780 0.070 -1.577 1.00 97.19 232 ASN A O 1
ATOM 1895 N N . LEU A 1 233 ? -5.553 0.914 -3.257 1.00 97.25 233 LEU A N 1
ATOM 1896 C CA . LEU A 1 233 ? -5.730 2.316 -2.877 1.00 97.25 233 LEU A CA 1
ATOM 1897 C C . LEU A 1 233 ? -7.201 2.747 -2.963 1.00 97.25 233 LEU A C 1
ATOM 1899 O O . LEU A 1 233 ? -7.688 3.412 -2.051 1.00 97.25 233 LEU A O 1
ATOM 1903 N N . ILE A 1 234 ? -7.932 2.323 -4.000 1.00 97.50 234 ILE A N 1
ATOM 1904 C CA . ILE A 1 234 ? -9.383 2.546 -4.108 1.00 97.50 234 ILE A CA 1
ATOM 1905 C C . ILE A 1 234 ? -10.097 1.946 -2.893 1.00 97.50 234 ILE A C 1
ATOM 1907 O O . ILE A 1 234 ? -10.872 2.641 -2.238 1.00 97.50 234 ILE A O 1
ATOM 1911 N N . GLY A 1 235 ? -9.804 0.685 -2.558 1.00 96.75 235 GLY A N 1
ATOM 1912 C CA . GLY A 1 235 ? -10.373 0.026 -1.380 1.00 96.75 235 GLY A CA 1
ATOM 1913 C C . GLY A 1 235 ? -10.037 0.759 -0.078 1.00 96.75 235 GLY A C 1
ATOM 1914 O O . GLY A 1 235 ? -10.920 0.995 0.744 1.00 96.75 235 GLY A O 1
ATOM 1915 N 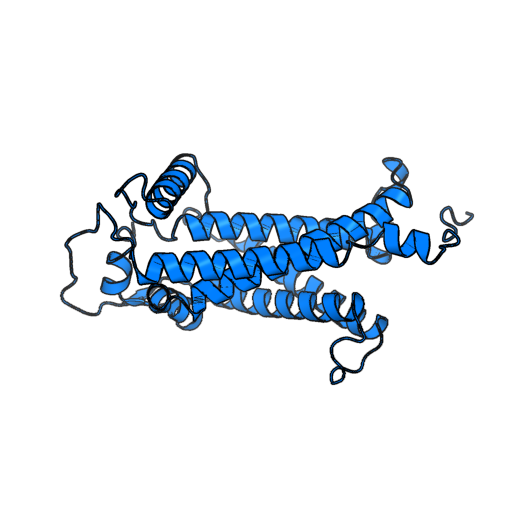N . HIS A 1 236 ? -8.783 1.179 0.090 1.00 96.88 236 HIS A N 1
ATOM 1916 C CA . HIS A 1 236 ? -8.327 1.937 1.253 1.00 96.88 236 HIS A CA 1
ATOM 1917 C C . HIS A 1 236 ? -9.093 3.255 1.423 1.00 96.88 236 HIS A C 1
ATOM 1919 O O . HIS A 1 236 ? -9.658 3.502 2.489 1.00 96.88 236 HIS A O 1
ATOM 1925 N N . LEU A 1 237 ? -9.174 4.066 0.363 1.00 96.75 237 LEU A N 1
ATOM 1926 C CA . LEU A 1 237 ? -9.900 5.338 0.380 1.00 96.75 237 LEU A CA 1
ATOM 1927 C C . LEU A 1 237 ? -11.402 5.128 0.590 1.00 96.75 237 LEU A C 1
ATOM 1929 O O . LEU A 1 237 ? -12.024 5.879 1.336 1.00 96.75 237 LEU A O 1
ATOM 1933 N N . TYR A 1 238 ? -11.981 4.083 -0.004 1.00 96.75 238 TYR A N 1
ATOM 1934 C CA . TYR A 1 238 ? -13.370 3.695 0.231 1.00 96.75 238 TYR A CA 1
ATOM 1935 C C . TYR A 1 238 ? -13.638 3.407 1.716 1.00 96.75 238 TYR A C 1
ATOM 1937 O O . TYR A 1 238 ? -14.556 3.985 2.300 1.00 96.75 238 TYR A O 1
ATOM 1945 N N . PHE A 1 239 ? -12.823 2.556 2.348 1.00 95.19 239 PHE A N 1
ATOM 1946 C CA . PHE A 1 239 ? -12.998 2.211 3.759 1.00 95.19 239 PHE A CA 1
ATOM 1947 C C . PHE A 1 239 ? -12.708 3.379 4.702 1.00 95.19 239 PHE A C 1
ATOM 1949 O O . PHE A 1 239 ? -13.364 3.467 5.736 1.00 95.19 239 PHE A O 1
ATOM 1956 N N . ALA A 1 240 ? -11.756 4.252 4.376 1.00 94.75 240 ALA A N 1
ATOM 1957 C CA . ALA A 1 240 ? -11.418 5.401 5.212 1.00 94.75 240 ALA A CA 1
ATOM 1958 C C . ALA A 1 240 ? -12.452 6.536 5.090 1.00 94.75 240 ALA A C 1
ATOM 1960 O O . ALA A 1 240 ? -12.887 7.108 6.087 1.00 94.75 240 ALA A O 1
ATOM 1961 N N . LEU A 1 241 ? -12.877 6.861 3.866 1.00 95.12 241 LEU A N 1
ATOM 1962 C CA . LEU A 1 241 ? -13.655 8.072 3.597 1.00 95.12 241 LEU A CA 1
ATOM 1963 C C . LEU A 1 241 ? -15.160 7.813 3.494 1.00 95.12 241 LEU A C 1
ATOM 1965 O O . LEU A 1 241 ? -15.945 8.625 3.981 1.00 95.12 241 LEU A O 1
ATOM 1969 N N . LEU A 1 242 ? -15.583 6.700 2.884 1.00 94.44 242 LEU A N 1
ATOM 1970 C CA . LEU A 1 242 ? -17.004 6.461 2.587 1.00 94.44 242 LEU A CA 1
ATOM 1971 C C . LEU A 1 242 ? -17.724 5.643 3.664 1.00 94.44 242 LEU A C 1
ATOM 1973 O O . LEU A 1 242 ? -18.947 5.717 3.777 1.00 94.44 242 LEU A O 1
ATOM 1977 N N . ILE A 1 243 ? -16.994 4.880 4.480 1.00 91.88 243 ILE A N 1
ATOM 1978 C CA . ILE A 1 243 ? -17.576 4.141 5.603 1.00 91.88 243 ILE A CA 1
ATOM 1979 C C . ILE A 1 243 ? -17.537 5.008 6.860 1.00 91.88 243 ILE A C 1
ATOM 1981 O O . ILE A 1 243 ? -16.533 5.059 7.563 1.00 91.88 243 ILE A O 1
ATOM 1985 N N . GLN A 1 244 ? -18.669 5.641 7.178 1.00 89.69 244 GLN A N 1
ATOM 1986 C CA . GLN A 1 244 ? -18.809 6.546 8.329 1.00 89.69 244 GLN A CA 1
ATOM 1987 C C . GLN A 1 244 ? -18.405 5.912 9.664 1.00 89.69 244 GLN A C 1
ATOM 1989 O O . GLN A 1 244 ? -17.812 6.577 10.508 1.00 89.69 244 GLN A O 1
ATOM 1994 N N . LYS A 1 245 ? -18.657 4.607 9.836 1.00 88.38 245 LYS A N 1
ATOM 1995 C CA . LYS A 1 245 ? -18.243 3.856 11.032 1.00 88.38 245 LYS A CA 1
ATOM 1996 C C . LYS A 1 245 ? -16.725 3.907 11.271 1.00 88.38 245 LYS A C 1
ATOM 1998 O O . LYS A 1 245 ? -16.293 3.825 12.410 1.00 88.38 245 LYS A O 1
ATOM 2003 N N . ASN A 1 246 ? -15.928 4.088 10.218 1.00 91.75 246 ASN A N 1
ATOM 2004 C CA . ASN A 1 246 ? -14.467 4.142 10.289 1.00 91.75 246 ASN A CA 1
ATOM 2005 C C . ASN A 1 246 ? -13.933 5.581 10.425 1.00 91.75 246 ASN A C 1
ATOM 2007 O O . ASN A 1 246 ? -12.718 5.794 10.448 1.00 91.75 246 ASN A O 1
ATOM 2011 N N . TRP A 1 247 ? -14.802 6.596 10.482 1.00 92.88 247 TRP A N 1
ATOM 2012 C CA . TRP A 1 247 ? -14.371 7.988 10.601 1.00 92.88 247 TRP A CA 1
ATOM 2013 C C . TRP A 1 247 ? -13.608 8.299 11.894 1.00 92.88 247 TRP A C 1
ATOM 2015 O O . TRP A 1 247 ? -12.637 9.048 11.787 1.00 92.88 247 TRP A O 1
ATOM 2025 N N . PRO A 1 248 ? -13.954 7.751 13.078 1.00 92.69 248 PRO A N 1
ATOM 2026 C CA . PRO A 1 248 ? -13.136 7.933 14.279 1.00 92.69 248 PRO A CA 1
ATOM 2027 C C . PRO A 1 248 ? -11.684 7.486 14.064 1.00 92.69 248 PRO A C 1
ATOM 2029 O O . PRO A 1 248 ? -10.743 8.231 14.338 1.00 92.69 248 PRO A O 1
ATOM 2032 N N . GLU A 1 249 ? -11.490 6.316 13.450 1.00 93.00 249 GLU A N 1
ATOM 2033 C CA . GLU A 1 249 ? -10.162 5.806 13.100 1.00 93.00 249 GLU A CA 1
ATOM 2034 C C . GLU A 1 249 ? -9.468 6.689 12.053 1.00 93.00 249 GLU A C 1
ATOM 2036 O O . GLU A 1 249 ? -8.296 7.032 12.197 1.00 93.00 249 GLU A O 1
ATOM 2041 N N . THR A 1 250 ? -10.195 7.133 11.030 1.00 94.56 250 THR A N 1
ATOM 2042 C CA . THR A 1 250 ? -9.643 8.001 9.976 1.00 94.56 250 THR A CA 1
ATOM 2043 C C . THR A 1 250 ? -9.188 9.348 10.536 1.00 94.56 250 THR A C 1
ATOM 2045 O O . THR A 1 250 ? -8.086 9.809 10.234 1.00 94.56 250 THR A O 1
ATOM 2048 N N . LYS A 1 251 ? -9.986 9.961 11.419 1.00 95.25 251 LYS A N 1
ATOM 2049 C CA . LYS A 1 251 ? -9.618 11.194 12.130 1.00 95.25 251 LYS A CA 1
ATOM 2050 C C . LYS A 1 251 ? -8.381 10.983 12.992 1.00 95.25 251 LYS A C 1
ATOM 2052 O O . LYS A 1 251 ? -7.490 11.832 12.985 1.00 95.25 251 LYS A O 1
ATOM 2057 N N . SER A 1 252 ? -8.278 9.834 13.660 1.00 95.31 252 SER A N 1
ATOM 2058 C CA . SER A 1 252 ? -7.112 9.503 14.480 1.00 95.31 252 SER A CA 1
ATOM 2059 C C . SER A 1 252 ? -5.811 9.423 13.668 1.00 95.31 252 SER A C 1
ATOM 2061 O O . SER A 1 252 ? -4.737 9.684 14.207 1.00 95.31 252 SER A O 1
ATOM 2063 N N . MET A 1 253 ? -5.870 9.172 12.354 1.00 96.56 253 MET A N 1
ATOM 2064 C CA . MET A 1 253 ? -4.688 9.219 11.482 1.00 96.56 253 MET A CA 1
ATOM 2065 C C . MET A 1 253 ? -4.139 10.646 11.285 1.00 96.56 253 MET A C 1
ATOM 2067 O O . MET A 1 253 ? -2.986 10.837 10.892 1.00 96.56 253 MET A O 1
ATOM 2071 N N . ILE A 1 254 ? -4.949 11.660 11.592 1.00 96.25 254 ILE A N 1
ATOM 2072 C CA . ILE A 1 254 ? -4.575 13.076 11.571 1.00 96.25 254 ILE A CA 1
ATOM 2073 C C . ILE A 1 254 ? -4.293 13.554 12.999 1.00 96.25 254 ILE A C 1
ATOM 2075 O O . ILE A 1 254 ? -3.216 14.084 13.269 1.00 96.25 254 ILE A O 1
ATOM 2079 N N . THR A 1 255 ? -5.216 13.327 13.938 1.00 96.25 255 THR A N 1
ATOM 2080 C CA . THR A 1 255 ? -5.153 13.862 15.313 1.00 96.25 255 THR A CA 1
ATOM 2081 C C . THR A 1 255 ? -4.297 13.024 16.264 1.00 96.25 255 THR A C 1
ATOM 2083 O O . THR A 1 255 ? -3.741 13.556 17.223 1.00 96.25 255 THR A O 1
ATOM 2086 N N . GLY A 1 256 ? -4.139 11.730 15.985 1.00 95.38 256 GLY A N 1
ATOM 2087 C CA . GLY A 1 256 ? -3.487 10.741 16.850 1.00 95.38 256 GLY A CA 1
ATOM 2088 C C . GLY A 1 256 ? -4.412 10.122 17.898 1.00 95.38 256 GLY A C 1
ATOM 2089 O O . GLY A 1 256 ? -4.024 9.155 18.552 1.00 95.38 256 GLY A O 1
ATOM 2090 N N . ARG A 1 257 ? -5.629 10.652 18.055 1.00 94.94 257 ARG A N 1
ATOM 2091 C CA . ARG A 1 257 ? -6.526 10.345 19.175 1.00 94.94 257 ARG A CA 1
ATOM 2092 C C . ARG A 1 257 ? -7.870 9.801 18.716 1.00 94.94 257 ARG A C 1
ATOM 2094 O O . ARG A 1 257 ? -8.311 10.102 17.606 1.00 94.94 257 ARG A O 1
ATOM 2101 N N . ILE A 1 258 ? -8.500 9.017 19.582 1.00 94.06 258 ILE A N 1
ATOM 2102 C CA . ILE A 1 258 ? -9.850 8.472 19.412 1.00 94.06 258 ILE A CA 1
ATOM 2103 C C . ILE A 1 258 ? -10.575 8.492 20.762 1.00 94.06 258 ILE A C 1
ATOM 2105 O O . ILE A 1 258 ? -9.932 8.324 21.800 1.00 94.06 258 ILE A O 1
ATOM 2109 N N . SER A 1 259 ? -11.897 8.679 20.759 1.00 91.88 259 SER A N 1
ATOM 2110 C CA . SER A 1 259 ? -12.704 8.501 21.970 1.00 91.88 259 SER A CA 1
ATOM 2111 C C . SER A 1 259 ? -12.651 7.041 22.420 1.00 91.88 259 SER A C 1
ATOM 2113 O O . SER A 1 259 ? -12.840 6.126 21.611 1.00 91.88 259 SER A O 1
ATOM 2115 N N . LEU A 1 260 ? -12.433 6.811 23.714 1.00 89.44 260 LEU A N 1
ATOM 2116 C CA . LEU A 1 260 ? -12.448 5.476 24.308 1.00 89.44 260 LEU A CA 1
ATOM 2117 C C . LEU A 1 260 ? -13.802 4.794 24.087 1.00 89.44 260 LEU A C 1
ATOM 2119 O O . LEU A 1 260 ? -13.857 3.600 23.799 1.00 89.44 260 LEU A O 1
ATOM 2123 N N . ARG A 1 261 ? -14.897 5.560 24.147 1.00 87.81 261 ARG A N 1
ATOM 2124 C CA . ARG A 1 261 ? -16.243 5.057 23.860 1.00 87.81 261 ARG A CA 1
ATOM 2125 C C . ARG A 1 261 ? -16.347 4.522 22.432 1.00 87.81 261 ARG A C 1
ATOM 2127 O O . ARG A 1 261 ? -16.758 3.383 22.249 1.00 87.81 261 ARG A O 1
ATOM 2134 N N . GLU A 1 262 ? -15.953 5.322 21.440 1.00 88.12 262 GLU A N 1
ATOM 2135 C CA . GLU A 1 262 ? -16.003 4.931 20.020 1.00 88.12 262 GLU A CA 1
ATOM 2136 C C . GLU A 1 262 ? -15.077 3.741 19.724 1.00 88.12 262 GLU A C 1
ATOM 2138 O O . GLU A 1 262 ? -15.414 2.859 18.931 1.00 88.12 262 GLU A O 1
ATOM 2143 N N . TYR A 1 263 ? -13.917 3.684 20.384 1.00 89.19 263 TYR A N 1
ATOM 2144 C CA . TYR A 1 263 ? -12.983 2.568 20.265 1.00 89.19 263 TYR A CA 1
ATOM 2145 C C . TYR A 1 263 ? -13.617 1.252 20.754 1.00 89.19 263 TYR A C 1
ATOM 2147 O O . TYR A 1 263 ? -13.645 0.265 20.013 1.00 89.19 263 TYR A O 1
ATOM 2155 N N . LEU A 1 264 ? -14.210 1.249 21.952 1.00 88.62 264 LEU A N 1
ATOM 2156 C CA . LEU A 1 264 ? -14.796 0.054 22.576 1.00 88.62 264 LEU A CA 1
ATOM 2157 C C . LEU A 1 264 ? -16.047 -0.487 21.858 1.00 88.62 264 LEU A C 1
ATOM 2159 O O . LEU A 1 264 ? -16.389 -1.657 22.026 1.00 88.62 264 LEU A O 1
ATOM 2163 N N . GLU A 1 265 ? -16.702 0.304 21.000 1.00 85.44 265 GLU A N 1
ATOM 2164 C CA . GLU A 1 265 ? -17.823 -0.173 20.167 1.00 85.44 265 GLU A CA 1
ATOM 2165 C C . GLU A 1 265 ? -17.410 -1.237 19.136 1.00 85.44 265 GLU A C 1
ATOM 2167 O O . GLU A 1 265 ? -18.260 -1.936 18.570 1.00 85.44 265 GLU A O 1
ATOM 2172 N N . SER A 1 266 ? -16.115 -1.342 18.831 1.00 83.69 266 SER A N 1
ATOM 2173 C CA . SER A 1 266 ? -15.616 -2.233 17.778 1.00 83.69 266 SER A CA 1
ATOM 2174 C C . SER A 1 266 ? -14.278 -2.908 18.075 1.00 83.69 266 SER A C 1
ATOM 2176 O O . SER A 1 266 ? -13.935 -3.865 17.375 1.00 83.69 266 SER A O 1
ATOM 2178 N N . HIS A 1 267 ? -13.556 -2.456 19.100 1.00 88.44 267 HIS A N 1
ATOM 2179 C CA . HIS A 1 267 ? -12.235 -2.944 19.476 1.00 88.44 267 HIS A CA 1
ATOM 2180 C C . HIS A 1 267 ? -12.221 -3.431 20.929 1.00 88.44 267 HIS A C 1
ATOM 2182 O O . HIS A 1 267 ? -12.898 -2.880 21.797 1.00 88.44 267 HIS A O 1
ATOM 2188 N N . SER A 1 268 ? -11.427 -4.466 21.193 1.00 86.81 268 SER A N 1
ATOM 2189 C CA . SER A 1 268 ? -11.125 -4.938 22.540 1.00 86.81 268 SER A CA 1
ATOM 2190 C C . SER A 1 268 ? -10.422 -3.840 23.331 1.00 86.81 268 SER A C 1
ATOM 2192 O O . SER A 1 268 ? -9.610 -3.125 22.732 1.00 86.81 268 SER A O 1
ATOM 2194 N N . PRO A 1 269 ? -10.674 -3.733 24.653 1.00 83.62 269 PRO A N 1
ATOM 2195 C CA . PRO A 1 269 ? -9.966 -2.796 25.515 1.00 83.62 269 PRO A CA 1
ATOM 2196 C C . PRO A 1 269 ? -8.452 -2.849 25.279 1.00 83.62 269 PRO A C 1
ATOM 2198 O O . PRO A 1 269 ? -7.923 -3.944 25.068 1.00 83.62 269 PRO A O 1
ATOM 2201 N N . PRO A 1 270 ? -7.768 -1.694 25.260 1.00 75.38 270 PRO A N 1
ATOM 2202 C CA . PRO A 1 270 ? -6.315 -1.679 25.167 1.00 75.38 270 PRO A CA 1
ATOM 2203 C C . PRO A 1 270 ? -5.724 -2.442 26.362 1.00 75.38 270 PRO A C 1
ATOM 2205 O O . PRO A 1 270 ? -6.173 -2.248 27.491 1.00 75.38 270 PRO A O 1
ATOM 2208 N N . GLU A 1 271 ? -4.775 -3.336 26.082 1.00 62.00 271 GLU A N 1
ATOM 2209 C CA . GLU A 1 271 ? -4.002 -4.079 27.091 1.00 62.00 271 GLU A CA 1
ATOM 2210 C C . GLU A 1 271 ? -2.907 -3.213 27.721 1.00 62.00 271 GLU A C 1
ATOM 2212 O O . GLU A 1 271 ? -2.330 -2.366 26.994 1.00 62.00 271 GLU A O 1
#

Foldseek 3Di:
DDDPDDDPPDDVVNVCVLAADVVLLVVLQVVLVVVLVLLVVLCVPDPQFAPPQPPDFPPDQDKDQLADPLRLVLVVLLVVLLVLLLVLVVCLVPVVPDVPDDDDNVVSVVSNVVSVVSNVVSVVVVCCCVVPPDPDDDLLDDDPVLVVQVVQVVCCSVVVDSHHHFAASDRSVVSVLVVVLVVLVVLLVVLVLCQDVVSVVVDVCVVVVNDPVNNSNSNHSNNSSSSNNVSSVSNVCSCLPVVPLCVQVNVCSVVSMHGPSSCSSRYDPHD

Radius of gyration: 22.11 Å; chains: 1; bounding box: 64×37×65 Å

Secondary structure (DSSP, 8-state):
---S-PPP---HHHHHHTS--HHHHHHHHHHHHHHHHHHHHHHHH-----TT------SS--EEE-S-HHHHHHHHHHHHHHHHHHHHHHHHH-TTS-TTS---HHHHHHHHHHHHHHHHHHHHHHHHHHHHT--S--TT---HHHHHHHHHHHHHHHTS----PPBSSS-HHHHHHHHHHHHHHHHHHHHHHHHSHHHHTTS-TTTTT--HHHHHHHHHHHHHHHHHHHHHHHHHHIIIII-GGGHHHHHHHHHSEEEHHHHHTTBPPP-

pLDDT: mean 87.78, std 11.78, range [41.5, 98.5]

Sequence (271 aa):
MSETYSLPAFTMADYNLYRVDDRVFYVLIIAALTFCLIHAARRAFRQPRPTDAPGVHPANDEEMERHALFQRIFHWVNSIAIFTLLLSGWMMYQPRQLPTLEGTSSEWFIWHRWGIALLLVGIGAHIIREAFVAKEANPMVFNRAEAQRILSIGKNFLGISPNYPLAGKYHTGQIFFHWAVAGNIFVLILTGMVLWKPFRDFLPLSLFGLGWDFIYFSRVIHGFFSATLIANLIGHLYFALLIQKNWPETKSMITGRISLREYLESHSPPE